Protein AF-A0AAD3M5M7-F1 (afdb_monomer_lite)

Organism: Lates japonicus (NCBI:txid270547)

Foldseek 3Di:
DDDPCVVCDPVNVVVLLVVLLCLLQDDDDPVLVVDDPVCSCVDPSNVSLLVSLVVVLVCLQAQQDLVRYDPVRNVVNPCNVVPRLQSSLVSLVVVQVCVLVVNDHPQSNLLSSLSSVLSLLVDPSSCVVCVVCLLVCLPRPQLVLLFDDPVLVVCLVPPVPVSVCVVPVPVCCSRGSNSSSLSSLQSCVVRPVPSVVSLLVVLVVQQPDPPHDPRSVLSSLSSCLSNLVVQCVDPVSLVCVLVVLVSRLLVQLVPPDLSSVLSSLSSLLSNLLRDDPDPVSLVSVLVSLVCQLPPNPRVSNNVSSVSSNVSNVVNVVVVVVVVVVVVVPD

InterPro domains:
  IPR011989 Armadillo-like helical [G3DSA:1.25.10.10] (1-326)
  IPR013713 Exportin-2, central domain [PF08506] (13-228)
  IPR016024 Armadillo-type fold [SSF48371] (3-317)

Sequence (330 aa):
YSLPLQLINNPVMTQWMEILRAIMDRDVPAETLEVDEDDRPELAWWKCKKWALRIITRLFERYGSPGNVTKEYYEFADFFLKTYAVGIQQVLLKVVDQHRQKHYATPRVLQQCLNYLNQGLSHSLTWKQMKPHMQTICQEVIFPLMCYKDEDEKLWQEDPYEYIRMKFNLYDDHALPATAAQSLLCKAARKRKEVLPQMMEFCHQILMDPSADPRRKDGALHCIGALAELLLKKRMYREQMELMLQNYVFPLLNSPMGYLRARSCWVLHCFSPLRFHDDLVLRNAVELVKQDLIDDKEMPVKVEAAIALQTLVSNQEQGLWRDVDVVSVS

Radius of gyration: 22.5 Å; chains: 1; bounding box: 57×42×64 Å

pLDDT: mean 90.9, std 12.19, range [34.47, 98.62]

Structure (mmCIF, N/CA/C/O backbone):
data_AF-A0AAD3M5M7-F1
#
_entry.id   AF-A0AAD3M5M7-F1
#
loop_
_atom_site.group_PDB
_atom_site.id
_atom_site.type_symbol
_atom_site.label_atom_id
_atom_site.label_alt_id
_atom_site.label_comp_id
_atom_site.label_asym_id
_atom_site.label_entity_id
_atom_site.label_seq_id
_atom_site.pdbx_PDB_ins_code
_atom_site.Cartn_x
_atom_site.Cartn_y
_atom_site.Cartn_z
_atom_site.occupancy
_atom_site.B_iso_or_equiv
_atom_site.auth_seq_id
_atom_site.auth_comp_id
_atom_site.auth_asym_id
_atom_site.auth_atom_id
_atom_site.pdbx_PDB_model_num
ATOM 1 N N . TYR A 1 1 ? 28.157 -10.066 -6.156 1.00 57.28 1 TYR A N 1
ATOM 2 C CA . TYR A 1 1 ? 27.948 -9.923 -7.610 1.00 57.28 1 TYR A CA 1
ATOM 3 C C . TYR A 1 1 ? 27.988 -8.446 -7.979 1.00 57.28 1 TYR A C 1
ATOM 5 O O . TYR A 1 1 ? 27.194 -7.684 -7.437 1.00 57.28 1 TYR A O 1
ATOM 13 N N . SER A 1 2 ? 28.938 -8.048 -8.825 1.00 77.62 2 SER A N 1
ATOM 14 C CA . SER A 1 2 ? 29.123 -6.697 -9.382 1.00 77.62 2 SER A CA 1
ATOM 15 C C . SER A 1 2 ? 28.629 -6.650 -10.836 1.00 77.62 2 SER A C 1
ATOM 17 O O . SER A 1 2 ? 28.576 -7.690 -11.491 1.00 77.62 2 SER A O 1
ATOM 19 N N . LEU A 1 3 ? 28.240 -5.471 -11.335 1.00 79.88 3 LEU A N 1
ATOM 20 C CA . LEU A 1 3 ? 27.870 -5.289 -12.743 1.00 79.88 3 LEU A CA 1
ATOM 21 C C . LEU A 1 3 ? 29.160 -5.018 -13.541 1.00 79.88 3 LEU A C 1
ATOM 23 O O . LEU A 1 3 ? 29.804 -4.001 -13.295 1.00 79.88 3 LEU A O 1
ATOM 27 N N . PRO A 1 4 ? 29.583 -5.895 -14.468 1.00 82.31 4 PRO A N 1
ATOM 28 C CA . PRO A 1 4 ? 30.857 -5.729 -15.160 1.00 82.31 4 PRO A CA 1
ATOM 29 C C . PRO A 1 4 ? 30.744 -4.641 -16.236 1.00 82.31 4 PRO A C 1
ATOM 31 O O . PRO A 1 4 ? 30.398 -4.919 -17.384 1.00 82.31 4 PRO A O 1
ATOM 34 N N . LEU A 1 5 ? 31.060 -3.395 -15.871 1.00 77.06 5 LEU A N 1
ATOM 35 C CA . LEU A 1 5 ? 30.964 -2.224 -16.759 1.00 77.06 5 LEU A CA 1
ATOM 36 C C . LEU A 1 5 ? 31.817 -2.347 -18.033 1.00 77.06 5 LEU A C 1
ATOM 38 O O . LEU A 1 5 ? 31.479 -1.771 -19.060 1.00 77.06 5 LEU A O 1
ATOM 42 N N . GLN A 1 6 ? 32.892 -3.139 -17.990 1.00 72.31 6 GLN A N 1
ATOM 43 C CA . GLN A 1 6 ? 33.741 -3.409 -19.156 1.00 72.31 6 GLN A CA 1
ATOM 44 C C . GLN A 1 6 ? 33.062 -4.307 -20.203 1.00 72.31 6 GLN A C 1
ATOM 46 O O . GLN A 1 6 ? 33.379 -4.212 -21.384 1.00 72.31 6 GLN A O 1
ATOM 51 N N . LEU A 1 7 ? 32.128 -5.168 -19.782 1.00 67.94 7 LEU A N 1
ATOM 52 C CA . LEU A 1 7 ? 31.380 -6.065 -20.672 1.00 67.94 7 LEU A CA 1
ATOM 53 C C . LEU A 1 7 ? 30.038 -5.461 -21.095 1.00 67.94 7 LEU A C 1
ATOM 55 O O . LEU A 1 7 ? 29.544 -5.749 -22.182 1.00 67.94 7 LEU A O 1
ATOM 59 N N . ILE A 1 8 ? 29.449 -4.616 -20.246 1.00 73.38 8 ILE A N 1
ATOM 60 C CA . ILE A 1 8 ? 28.161 -3.970 -20.498 1.00 73.38 8 ILE A CA 1
ATOM 61 C C . ILE A 1 8 ? 28.394 -2.483 -20.758 1.00 73.38 8 ILE A C 1
ATOM 63 O O . ILE A 1 8 ? 28.125 -1.625 -19.918 1.00 73.38 8 ILE A O 1
ATOM 67 N N . ASN A 1 9 ? 28.928 -2.194 -21.942 1.00 79.00 9 ASN A N 1
ATOM 68 C CA . ASN A 1 9 ? 29.097 -0.826 -22.419 1.00 79.00 9 ASN A CA 1
ATOM 69 C C . ASN A 1 9 ? 27.741 -0.189 -22.796 1.00 79.00 9 ASN A C 1
ATOM 71 O O . ASN A 1 9 ? 26.721 -0.872 -22.929 1.00 79.00 9 ASN A O 1
ATOM 75 N N . ASN A 1 10 ? 27.724 1.134 -22.983 1.00 82.69 10 ASN A N 1
ATOM 76 C CA . ASN A 1 10 ? 26.493 1.885 -23.261 1.00 82.69 10 ASN A CA 1
ATOM 77 C C . ASN A 1 10 ? 25.696 1.362 -24.479 1.00 82.69 10 ASN A C 1
ATOM 79 O O . ASN A 1 10 ? 24.474 1.254 -24.363 1.00 82.69 10 ASN A O 1
ATOM 83 N N . PRO A 1 11 ? 26.315 0.989 -25.620 1.00 86.69 11 PRO A N 1
ATOM 84 C CA . PRO A 1 11 ? 25.585 0.400 -26.746 1.00 86.69 11 PRO A CA 1
ATOM 85 C C . PRO A 1 11 ? 24.873 -0.911 -26.400 1.00 86.69 11 PRO A C 1
ATOM 87 O O . PRO A 1 11 ? 23.678 -1.046 -26.662 1.00 86.69 11 PRO A O 1
ATOM 90 N N . VAL A 1 12 ? 25.577 -1.856 -25.766 1.00 88.25 12 VAL A N 1
ATOM 91 C CA . VAL A 1 12 ? 24.996 -3.150 -25.372 1.00 88.25 12 VAL A CA 1
ATOM 92 C C . VAL A 1 12 ? 23.874 -2.937 -24.358 1.00 88.25 12 VAL A C 1
ATOM 94 O O . VAL A 1 12 ? 22.804 -3.529 -24.488 1.00 88.25 12 VAL A O 1
ATOM 97 N N . MET A 1 13 ? 24.073 -2.046 -23.383 1.00 89.62 13 MET A N 1
ATOM 98 C CA . MET A 1 13 ? 23.027 -1.716 -22.414 1.00 89.62 13 MET A CA 1
ATOM 99 C C . MET A 1 13 ? 21.797 -1.096 -23.087 1.00 89.62 13 MET A C 1
ATOM 101 O O . MET A 1 13 ? 20.674 -1.427 -22.719 1.00 89.62 13 MET A O 1
ATOM 105 N N . THR A 1 14 ? 21.994 -0.238 -24.090 1.00 92.00 14 THR A N 1
ATOM 106 C CA . THR A 1 14 ? 20.893 0.406 -24.823 1.00 92.00 14 THR A CA 1
ATOM 107 C C . THR A 1 14 ? 20.016 -0.637 -25.510 1.00 92.00 14 THR A C 1
ATOM 109 O O . THR A 1 14 ? 18.806 -0.628 -25.306 1.00 92.00 14 THR A O 1
ATOM 112 N N . GLN A 1 15 ? 20.620 -1.595 -26.221 1.00 92.56 15 GLN A N 1
ATOM 113 C CA . GLN A 1 15 ? 19.887 -2.683 -26.881 1.00 92.56 15 GLN A CA 1
ATOM 114 C C . GLN A 1 15 ? 19.087 -3.525 -25.877 1.00 92.56 15 GLN A C 1
ATOM 116 O O . GLN A 1 15 ? 17.910 -3.812 -26.098 1.00 92.56 15 GLN A O 1
ATOM 121 N N . TRP A 1 16 ? 19.689 -3.877 -24.735 1.00 93.56 16 TRP A N 1
ATOM 122 C CA . TRP A 1 16 ? 18.972 -4.585 -23.672 1.00 93.56 16 TRP A CA 1
ATOM 123 C C . TRP A 1 16 ? 17.799 -3.769 -23.128 1.00 93.56 16 TRP A C 1
ATOM 125 O O . TRP A 1 16 ? 16.704 -4.306 -22.978 1.00 93.56 16 TRP A O 1
ATOM 135 N N . MET A 1 17 ? 17.992 -2.478 -22.854 1.00 94.19 17 MET A N 1
ATOM 136 C CA . MET A 1 17 ? 16.926 -1.610 -22.343 1.00 94.19 17 MET A CA 1
ATOM 137 C C . MET A 1 17 ? 15.781 -1.447 -23.342 1.00 94.19 17 MET A C 1
ATOM 139 O O . MET A 1 17 ? 14.622 -1.452 -22.929 1.00 94.19 17 MET A O 1
ATOM 143 N N . GLU A 1 18 ? 16.075 -1.361 -24.638 1.00 94.44 18 GLU A N 1
ATOM 144 C CA . GLU A 1 18 ? 15.066 -1.310 -25.699 1.00 94.44 18 GLU A CA 1
ATOM 145 C C . GLU A 1 18 ? 14.251 -2.602 -25.772 1.00 94.44 18 GLU A C 1
ATOM 147 O O . GLU A 1 18 ? 13.022 -2.541 -25.763 1.00 94.44 18 GLU A O 1
ATOM 152 N N . ILE A 1 19 ? 14.907 -3.768 -25.748 1.00 96.12 19 ILE A N 1
ATOM 153 C CA . ILE A 1 19 ? 14.227 -5.072 -25.734 1.00 96.12 19 ILE A CA 1
ATOM 154 C C . ILE A 1 19 ? 13.336 -5.197 -24.496 1.00 96.12 19 ILE A C 1
ATOM 156 O O . ILE A 1 19 ? 12.162 -5.553 -24.595 1.00 96.12 19 ILE A O 1
ATOM 160 N N . LEU A 1 20 ? 13.877 -4.885 -23.317 1.00 96.38 20 LEU A N 1
ATOM 161 C CA . LEU A 1 20 ? 13.152 -4.998 -22.055 1.00 96.38 20 LEU A CA 1
ATOM 162 C C . LEU A 1 20 ? 11.959 -4.031 -22.008 1.00 96.38 20 LEU A C 1
ATOM 164 O O . LEU A 1 20 ? 10.873 -4.417 -21.571 1.00 96.38 20 LEU A O 1
ATOM 168 N N . ARG A 1 21 ? 12.123 -2.802 -22.512 1.00 96.00 21 ARG A N 1
ATOM 169 C CA . ARG A 1 21 ? 11.031 -1.833 -22.665 1.00 96.00 21 ARG A CA 1
ATOM 170 C C . ARG A 1 21 ? 9.970 -2.338 -23.644 1.00 96.00 21 ARG A C 1
ATOM 172 O O . ARG A 1 21 ? 8.790 -2.262 -23.319 1.00 96.00 21 ARG A O 1
ATOM 179 N N . ALA A 1 22 ? 10.366 -2.886 -24.793 1.00 96.31 22 ALA A N 1
ATOM 180 C CA . ALA A 1 22 ? 9.444 -3.415 -25.797 1.00 96.31 22 ALA A CA 1
ATOM 181 C C . ALA A 1 22 ? 8.621 -4.601 -25.266 1.00 96.31 22 ALA A C 1
ATOM 183 O O . ALA A 1 22 ? 7.417 -4.672 -25.503 1.00 96.31 22 ALA A O 1
ATOM 184 N N . ILE A 1 23 ? 9.230 -5.498 -24.478 1.00 96.44 23 ILE A N 1
ATOM 185 C CA . ILE A 1 23 ? 8.508 -6.583 -23.786 1.00 96.44 23 ILE A CA 1
ATOM 186 C C . ILE A 1 23 ? 7.438 -6.012 -22.846 1.00 96.44 23 ILE A C 1
ATOM 188 O O . ILE A 1 23 ? 6.322 -6.537 -22.768 1.00 96.44 23 ILE A O 1
ATOM 192 N N . MET A 1 24 ? 7.763 -4.939 -22.122 1.00 95.75 24 MET A N 1
ATOM 193 C CA . MET A 1 24 ? 6.817 -4.306 -21.207 1.00 95.75 24 MET A CA 1
ATOM 194 C C . MET A 1 24 ? 5.691 -3.567 -21.931 1.00 95.75 24 MET A C 1
ATOM 196 O O . MET A 1 24 ? 4.562 -3.625 -21.453 1.00 95.75 24 MET A O 1
ATOM 200 N N . ASP A 1 25 ? 5.968 -2.952 -23.079 1.00 95.31 25 ASP A N 1
ATOM 201 C CA . ASP A 1 25 ? 4.991 -2.156 -23.834 1.00 95.31 25 ASP A CA 1
ATOM 202 C C . ASP A 1 25 ? 4.039 -3.000 -24.690 1.00 95.31 25 ASP A C 1
ATOM 204 O O . ASP A 1 25 ? 2.901 -2.602 -24.938 1.00 95.31 25 ASP A O 1
ATOM 208 N N . ARG A 1 26 ? 4.482 -4.196 -25.095 1.00 94.56 26 ARG A N 1
ATOM 209 C CA . ARG A 1 26 ? 3.685 -5.130 -25.895 1.00 94.56 26 ARG A CA 1
ATOM 210 C C . ARG A 1 26 ? 2.428 -5.572 -25.149 1.00 94.56 26 ARG A C 1
ATOM 212 O O . ARG A 1 26 ? 2.533 -6.099 -24.042 1.00 94.56 26 ARG A O 1
ATOM 219 N N . ASP A 1 27 ? 1.263 -5.414 -25.760 1.00 91.81 27 ASP A N 1
ATOM 220 C CA . ASP A 1 27 ? 0.005 -5.845 -25.151 1.00 91.81 27 ASP A CA 1
ATOM 221 C C . ASP A 1 27 ? -0.069 -7.379 -25.043 1.00 91.81 27 ASP A C 1
ATOM 223 O O . ASP A 1 27 ? 0.555 -8.114 -25.817 1.00 91.81 27 ASP A O 1
ATOM 227 N N . VAL A 1 28 ? -0.792 -7.862 -24.031 1.00 91.81 28 VAL A N 1
ATOM 228 C CA . VAL A 1 28 ? -1.034 -9.296 -23.834 1.00 91.81 28 VAL A CA 1
ATOM 229 C C . VAL A 1 28 ? -2.301 -9.677 -24.612 1.00 91.81 28 VAL A C 1
ATOM 231 O O . VAL A 1 28 ? -3.302 -8.977 -24.460 1.00 91.81 28 VAL A O 1
ATOM 234 N N . PRO A 1 29 ? -2.281 -10.741 -25.438 1.00 92.44 29 PRO A N 1
ATOM 235 C CA . PRO A 1 29 ? -3.445 -11.138 -26.233 1.00 92.44 29 PRO A CA 1
ATOM 236 C C . PRO A 1 29 ? -4.674 -11.457 -25.367 1.00 92.44 29 PRO A C 1
ATOM 238 O O . PRO A 1 29 ? -4.534 -12.035 -24.284 1.00 92.44 29 PRO A O 1
ATOM 241 N N . ALA A 1 30 ? -5.870 -11.087 -25.832 1.00 90.19 30 ALA A N 1
ATOM 242 C CA . ALA A 1 30 ? -7.110 -11.219 -25.061 1.00 90.19 30 ALA A CA 1
ATOM 243 C C . ALA A 1 30 ? -7.488 -12.686 -24.795 1.00 90.19 30 ALA A C 1
ATOM 245 O O . ALA A 1 30 ? -8.071 -12.989 -23.760 1.00 90.19 30 ALA A O 1
ATOM 246 N N . GLU A 1 31 ? -7.063 -13.601 -25.667 1.00 90.38 31 GLU A N 1
ATOM 247 C CA . GLU A 1 31 ? -7.253 -15.050 -25.548 1.00 90.38 31 GLU A CA 1
ATOM 248 C C . GLU A 1 31 ? -6.602 -15.606 -24.271 1.00 90.38 31 GLU A C 1
ATOM 250 O O . GLU A 1 31 ? -7.020 -16.626 -23.734 1.00 90.38 31 GLU A O 1
ATOM 255 N N . THR A 1 32 ? -5.597 -14.913 -23.719 1.00 89.50 32 THR A N 1
ATOM 256 C CA . THR A 1 32 ? -4.987 -15.306 -22.438 1.00 89.50 32 THR A CA 1
ATOM 257 C C . THR A 1 32 ? -5.929 -15.162 -21.242 1.00 89.50 32 THR A C 1
ATOM 259 O O . THR A 1 32 ? -5.653 -15.741 -20.194 1.00 89.50 32 THR A O 1
ATOM 262 N N . LEU A 1 33 ? -7.027 -14.409 -21.380 1.00 88.94 33 LEU A N 1
ATOM 263 C CA . LEU A 1 33 ? -8.034 -14.237 -20.332 1.00 88.94 33 LEU A CA 1
ATOM 264 C C . LEU A 1 33 ? -8.969 -15.449 -20.212 1.00 88.94 33 LEU A C 1
ATOM 266 O O . LEU A 1 33 ? -9.595 -15.611 -19.168 1.00 88.94 33 LEU A O 1
ATOM 270 N N . GLU A 1 34 ? -9.037 -16.300 -21.242 1.00 91.31 34 GLU A N 1
ATOM 271 C CA . GLU A 1 34 ? -9.826 -17.543 -21.235 1.00 91.31 34 GLU A CA 1
ATOM 272 C C . GLU A 1 34 ? -9.210 -18.623 -20.333 1.00 91.31 34 GLU A C 1
ATOM 274 O O . GLU A 1 34 ? -9.893 -19.558 -19.922 1.00 91.31 34 GLU A O 1
ATOM 279 N N . VAL A 1 35 ? -7.920 -18.487 -20.015 1.00 92.06 35 VAL A N 1
ATOM 280 C CA . VAL A 1 35 ? -7.211 -19.347 -19.064 1.00 92.06 35 VAL A CA 1
ATOM 281 C C . VAL A 1 35 ? -7.610 -18.964 -17.640 1.00 92.06 35 VAL A C 1
ATOM 283 O O . VAL A 1 35 ? -7.785 -17.774 -17.344 1.00 92.06 35 VAL A O 1
ATOM 286 N N . ASP A 1 36 ? -7.714 -19.970 -16.770 1.00 91.44 36 ASP A N 1
ATOM 287 C CA . ASP A 1 36 ? -7.973 -19.786 -15.344 1.00 91.44 36 ASP A CA 1
ATOM 288 C C . ASP A 1 36 ? -6.991 -18.784 -14.723 1.00 91.44 36 ASP A C 1
ATOM 290 O O . ASP A 1 36 ? -5.809 -18.735 -15.082 1.00 91.44 36 ASP A O 1
ATOM 294 N N . GLU A 1 37 ? -7.492 -17.941 -13.821 1.00 86.62 37 GLU A N 1
ATOM 295 C CA . GLU A 1 37 ? -6.709 -16.853 -13.248 1.00 86.62 37 GLU A CA 1
ATOM 296 C C . GLU A 1 37 ? -5.452 -17.331 -12.513 1.00 86.62 37 GLU A C 1
ATOM 298 O O . GLU A 1 37 ? -4.422 -16.648 -12.596 1.00 86.62 37 GLU A O 1
ATOM 303 N N . ASP A 1 38 ? -5.507 -18.514 -11.898 1.00 87.00 38 ASP A N 1
ATOM 304 C CA . ASP A 1 38 ? -4.390 -19.117 -11.170 1.00 87.00 38 ASP A CA 1
ATOM 305 C C . ASP A 1 38 ? -3.282 -19.613 -12.117 1.00 87.00 38 ASP A C 1
ATOM 307 O O . ASP A 1 38 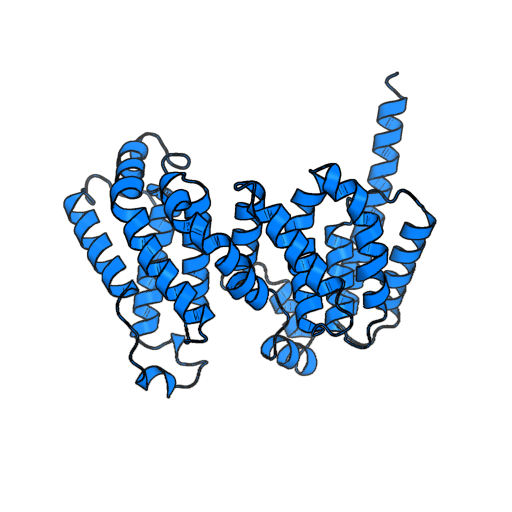? -2.097 -19.578 -11.772 1.00 87.00 38 ASP A O 1
ATOM 311 N N . ASP A 1 39 ? -3.637 -19.977 -13.355 1.00 92.31 39 ASP A N 1
ATOM 312 C CA . ASP A 1 39 ? -2.712 -20.470 -14.383 1.00 92.31 39 ASP A CA 1
ATOM 313 C C . ASP A 1 39 ? -2.156 -19.354 -15.287 1.00 92.31 39 ASP A C 1
ATOM 315 O O . ASP A 1 39 ? -1.082 -19.492 -15.891 1.00 92.31 39 ASP A O 1
ATOM 319 N N . ARG A 1 40 ? -2.833 -18.198 -15.374 1.00 92.25 40 ARG A N 1
ATOM 320 C CA . ARG A 1 40 ? -2.376 -17.041 -16.175 1.00 92.25 40 ARG A CA 1
ATOM 321 C C . ARG A 1 40 ? -0.918 -16.632 -15.895 1.00 92.25 40 ARG A C 1
ATOM 323 O O . ARG A 1 40 ? -0.206 -16.348 -16.866 1.00 92.25 40 ARG A O 1
ATOM 330 N N . PRO A 1 41 ? -0.404 -16.604 -14.646 1.00 91.50 41 PRO A N 1
ATOM 331 C CA . PRO A 1 41 ? 1.000 -16.293 -14.363 1.00 91.50 41 PRO A CA 1
ATOM 332 C C . PRO A 1 41 ? 2.019 -17.208 -15.056 1.00 91.50 41 PRO A C 1
ATOM 334 O O . PRO A 1 41 ? 3.171 -16.795 -15.256 1.00 91.50 41 PRO A O 1
ATOM 337 N N . GLU A 1 42 ? 1.607 -18.417 -15.443 1.00 92.12 42 GLU A N 1
ATOM 338 C CA . GLU A 1 42 ? 2.460 -19.404 -16.095 1.00 92.12 42 GLU A CA 1
ATOM 339 C C . GLU A 1 42 ? 2.549 -19.231 -17.616 1.00 92.12 42 GLU A C 1
ATOM 341 O O . GLU A 1 42 ? 3.459 -19.791 -18.245 1.00 92.12 42 GLU A O 1
ATOM 346 N N . LEU A 1 43 ? 1.700 -18.386 -18.206 1.00 93.88 43 LEU A N 1
ATOM 347 C CA . LEU A 1 43 ? 1.747 -18.050 -19.625 1.00 93.88 43 LEU A CA 1
ATOM 348 C C . LEU A 1 43 ? 3.047 -17.321 -19.991 1.00 93.88 43 LEU A C 1
ATOM 350 O O . LEU A 1 43 ? 3.564 -16.476 -19.250 1.00 93.88 43 LEU A O 1
ATOM 354 N N . ALA A 1 44 ? 3.561 -17.604 -21.193 1.00 94.56 44 ALA A N 1
ATOM 355 C CA . ALA A 1 44 ? 4.822 -17.043 -21.683 1.00 94.56 44 ALA A CA 1
ATOM 356 C C . ALA A 1 44 ? 4.839 -15.503 -21.641 1.00 94.56 44 ALA A C 1
ATOM 358 O O . ALA A 1 44 ? 5.833 -14.908 -21.230 1.00 94.56 44 ALA A O 1
ATOM 359 N N . TRP A 1 45 ? 3.717 -14.860 -21.976 1.00 94.12 45 TRP A N 1
ATOM 360 C CA . TRP A 1 45 ? 3.546 -13.405 -21.941 1.00 94.12 45 TRP A CA 1
ATOM 361 C C . TRP A 1 45 ? 3.835 -12.804 -20.565 1.00 94.12 45 TRP A C 1
ATOM 363 O O . TRP A 1 45 ? 4.638 -11.874 -20.432 1.00 94.12 45 TRP A O 1
ATOM 373 N N . TRP A 1 46 ? 3.224 -13.376 -19.528 1.00 94.00 46 TRP A N 1
ATOM 374 C CA . TRP A 1 46 ? 3.382 -12.913 -18.157 1.00 94.00 46 TRP A CA 1
ATOM 375 C C . TRP A 1 46 ? 4.752 -13.274 -17.588 1.00 94.00 46 TRP A C 1
ATOM 377 O O . TRP A 1 46 ? 5.365 -12.442 -16.916 1.00 94.00 46 TRP A O 1
ATOM 387 N N . LYS A 1 47 ? 5.304 -14.444 -17.936 1.00 94.25 47 LYS A N 1
ATOM 388 C CA . LYS A 1 47 ? 6.691 -14.810 -17.603 1.00 94.25 47 LYS A CA 1
ATOM 389 C C . LYS A 1 47 ? 7.698 -13.828 -18.207 1.00 94.25 47 LYS A C 1
ATOM 391 O O . LYS A 1 47 ? 8.565 -13.343 -17.478 1.00 94.25 47 LYS A O 1
ATOM 396 N N . CYS A 1 48 ? 7.571 -13.482 -19.488 1.00 95.62 48 CYS A N 1
ATOM 397 C CA . CYS A 1 48 ? 8.445 -12.512 -20.151 1.00 95.62 48 CYS A CA 1
ATOM 398 C C . CYS A 1 48 ? 8.385 -11.139 -19.471 1.00 95.62 48 CYS A C 1
ATOM 400 O O . CYS A 1 48 ? 9.433 -10.609 -19.097 1.00 95.62 48 CYS A O 1
ATOM 402 N N . LYS A 1 49 ? 7.183 -10.594 -19.229 1.00 96.00 49 LYS A N 1
ATOM 403 C CA . LYS A 1 49 ? 7.015 -9.313 -18.518 1.00 96.00 49 LYS A CA 1
ATOM 404 C C . LYS A 1 49 ? 7.585 -9.360 -17.098 1.00 96.00 49 LYS A C 1
ATOM 406 O O . LYS A 1 49 ? 8.344 -8.473 -16.711 1.00 96.00 49 LYS A O 1
ATOM 411 N N . LYS A 1 50 ? 7.297 -10.424 -16.337 1.00 93.81 50 LYS A N 1
ATOM 412 C CA . LYS A 1 50 ? 7.808 -10.643 -14.971 1.00 93.81 50 LYS A CA 1
ATOM 413 C C . LYS A 1 50 ? 9.333 -10.569 -14.920 1.00 93.81 50 LYS A C 1
ATOM 415 O O . LYS A 1 50 ? 9.890 -9.865 -14.075 1.00 93.81 50 LYS A O 1
ATOM 420 N N . TRP A 1 51 ? 10.017 -11.293 -15.804 1.00 95.06 51 TRP A N 1
ATOM 421 C CA . TRP A 1 51 ? 11.479 -11.345 -15.805 1.00 95.06 51 TRP A CA 1
ATOM 422 C C . TRP A 1 51 ? 12.112 -10.073 -16.361 1.00 95.06 51 TRP A C 1
ATOM 424 O O . TRP A 1 51 ? 13.071 -9.583 -15.762 1.00 95.06 51 TRP A O 1
ATOM 434 N N . ALA A 1 52 ? 11.546 -9.491 -17.422 1.00 96.25 52 ALA A N 1
ATOM 435 C CA . ALA A 1 52 ? 12.026 -8.227 -17.966 1.00 96.25 52 ALA A CA 1
ATOM 436 C C . ALA A 1 52 ? 11.977 -7.118 -16.905 1.00 96.25 52 ALA A C 1
ATOM 438 O O . ALA A 1 52 ? 12.979 -6.461 -16.622 1.00 96.25 52 ALA A O 1
ATOM 439 N N . LEU A 1 53 ? 10.837 -6.986 -16.228 1.00 95.00 53 LEU A N 1
ATOM 440 C CA . LEU A 1 53 ? 10.646 -5.977 -15.198 1.00 95.00 53 LEU A CA 1
ATOM 441 C C . LEU A 1 53 ? 11.511 -6.215 -13.956 1.00 95.00 53 LEU A C 1
ATOM 443 O O . LEU A 1 53 ? 12.031 -5.260 -13.378 1.00 95.00 53 LEU A O 1
ATOM 447 N N . ARG A 1 54 ? 11.735 -7.478 -13.569 1.00 92.19 54 ARG A N 1
ATOM 448 C CA . ARG A 1 54 ? 12.660 -7.823 -12.478 1.00 92.19 54 ARG A CA 1
ATOM 449 C C . ARG A 1 54 ? 14.093 -7.385 -12.791 1.00 92.19 54 ARG A C 1
ATOM 451 O O . ARG A 1 54 ? 14.777 -6.895 -11.893 1.00 92.19 54 ARG A O 1
ATOM 458 N N . ILE A 1 55 ? 14.552 -7.562 -14.033 1.00 93.62 55 ILE A N 1
ATOM 459 C CA . ILE A 1 55 ? 15.886 -7.124 -14.475 1.00 93.62 55 ILE A CA 1
ATOM 460 C C . ILE A 1 55 ? 15.976 -5.599 -14.416 1.00 93.62 55 ILE A C 1
ATOM 462 O O . ILE A 1 55 ? 16.870 -5.071 -13.755 1.00 93.62 55 ILE A O 1
ATOM 466 N N . ILE A 1 56 ? 15.018 -4.903 -15.037 1.00 94.50 56 ILE A N 1
ATOM 467 C CA . ILE A 1 56 ? 14.975 -3.437 -15.068 1.00 94.50 56 ILE A CA 1
ATOM 468 C C . ILE A 1 56 ? 14.975 -2.855 -13.645 1.00 94.50 56 ILE A C 1
ATOM 470 O O . ILE A 1 56 ? 15.768 -1.967 -13.329 1.00 94.50 56 ILE A O 1
ATOM 474 N N . THR A 1 57 ? 14.113 -3.375 -12.768 1.00 92.00 57 THR A N 1
ATOM 475 C CA . THR A 1 57 ? 13.963 -2.876 -11.393 1.00 92.00 57 THR A CA 1
ATOM 476 C C . THR A 1 57 ? 15.240 -3.086 -10.587 1.00 92.00 57 THR A C 1
ATOM 478 O O . THR A 1 57 ? 15.712 -2.152 -9.940 1.00 92.00 57 THR A O 1
ATOM 481 N N . ARG A 1 58 ? 15.868 -4.268 -10.686 1.00 91.50 58 ARG A N 1
ATOM 482 C CA . ARG A 1 58 ? 17.150 -4.541 -10.016 1.00 91.50 58 ARG A CA 1
ATOM 483 C C . ARG A 1 58 ? 18.285 -3.662 -10.531 1.00 91.50 58 ARG A C 1
ATOM 485 O O . ARG A 1 58 ? 19.116 -3.234 -9.732 1.00 91.50 58 ARG A O 1
ATOM 492 N N . LEU A 1 59 ? 18.338 -3.398 -11.838 1.00 92.31 59 LEU A N 1
ATOM 493 C CA . LEU A 1 59 ? 19.333 -2.492 -12.415 1.00 92.31 59 LEU A CA 1
ATOM 494 C C . LEU A 1 59 ? 19.142 -1.071 -11.887 1.00 92.31 59 LEU A C 1
ATOM 496 O O . LEU A 1 59 ? 20.112 -0.459 -11.444 1.00 92.31 59 LEU A O 1
ATOM 500 N N . PHE A 1 60 ? 17.904 -0.574 -11.845 1.00 93.81 60 PHE A N 1
ATOM 501 C CA . PHE A 1 60 ? 17.631 0.772 -11.349 1.00 93.81 60 PHE A CA 1
ATOM 502 C C . PHE A 1 60 ? 17.947 0.935 -9.854 1.00 93.81 60 PHE A C 1
ATOM 504 O O . PHE A 1 60 ? 18.546 1.935 -9.447 1.00 93.81 60 PHE A O 1
ATOM 511 N N . GLU A 1 61 ? 17.576 -0.058 -9.043 1.00 91.19 61 GLU A N 1
ATOM 512 C CA . GLU A 1 61 ? 17.815 -0.078 -7.599 1.00 91.19 61 GLU A CA 1
ATOM 513 C C . GLU A 1 61 ? 19.312 -0.097 -7.261 1.00 91.19 61 GLU A C 1
ATOM 515 O O . GLU A 1 61 ? 19.762 0.689 -6.429 1.00 91.19 61 GLU A O 1
ATOM 520 N N . ARG A 1 62 ? 20.082 -0.980 -7.913 1.00 90.81 62 ARG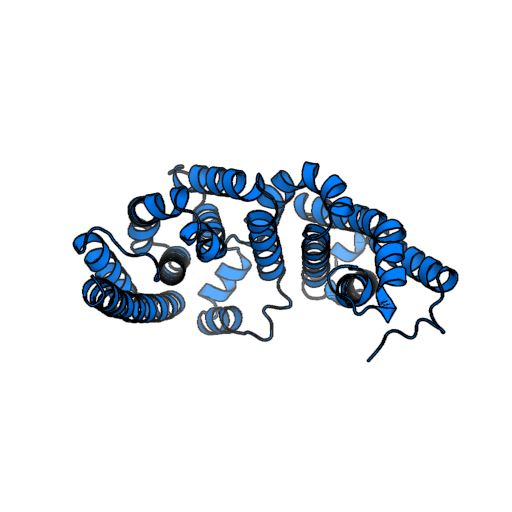 A N 1
ATOM 521 C CA . ARG A 1 62 ? 21.478 -1.257 -7.537 1.00 90.81 62 ARG A CA 1
ATOM 522 C C . ARG A 1 62 ? 22.517 -0.417 -8.262 1.00 90.81 62 ARG A C 1
ATOM 524 O O . ARG A 1 62 ? 23.585 -0.203 -7.704 1.00 90.81 62 ARG A O 1
ATOM 531 N N . TYR A 1 63 ? 22.238 -0.002 -9.496 1.00 91.75 63 TYR A N 1
ATOM 532 C CA . TYR A 1 63 ? 23.237 0.619 -10.374 1.00 91.75 63 TYR A CA 1
ATOM 533 C C . TYR A 1 63 ? 22.724 1.866 -11.095 1.00 91.75 63 TYR A C 1
ATOM 535 O O . TYR A 1 63 ? 23.530 2.664 -11.543 1.00 91.75 63 TYR A O 1
ATOM 543 N N . GLY A 1 64 ? 21.409 2.059 -11.215 1.00 91.69 64 GLY A N 1
ATOM 544 C CA . GLY A 1 64 ? 20.811 3.160 -11.978 1.00 91.69 64 GLY A CA 1
ATOM 545 C C . GLY A 1 64 ? 20.459 4.403 -11.159 1.00 91.69 64 GLY A C 1
ATOM 546 O O . GLY A 1 64 ? 19.779 5.292 -11.661 1.00 91.69 64 GLY A O 1
ATOM 547 N N . SER A 1 65 ? 20.845 4.449 -9.883 1.00 92.56 65 SER A N 1
ATOM 548 C CA . SER A 1 65 ? 20.487 5.530 -8.961 1.00 92.56 65 SER A CA 1
ATOM 549 C C . SER A 1 65 ? 21.743 6.228 -8.436 1.00 92.56 65 SER A C 1
ATOM 551 O O . SER A 1 65 ? 22.346 5.713 -7.499 1.00 92.56 65 SER A O 1
ATOM 553 N N . PRO A 1 66 ? 22.120 7.410 -8.966 1.00 90.88 66 PRO A N 1
ATOM 554 C CA . PRO A 1 66 ? 23.393 8.067 -8.639 1.00 90.88 66 PRO A CA 1
ATOM 555 C C . PRO A 1 66 ? 23.649 8.270 -7.139 1.00 90.88 66 PRO A C 1
ATOM 557 O O . PRO A 1 66 ? 24.778 8.146 -6.681 1.00 90.88 66 PRO A O 1
ATOM 560 N N . GLY A 1 67 ? 22.597 8.530 -6.354 1.00 87.56 67 GLY A N 1
ATOM 561 C CA . GLY A 1 67 ? 22.701 8.704 -4.900 1.00 87.56 67 GLY A CA 1
ATOM 562 C C . GLY A 1 67 ? 22.870 7.413 -4.085 1.00 87.56 67 GLY A C 1
ATOM 563 O O . GLY A 1 67 ? 23.094 7.501 -2.883 1.00 87.56 67 GLY A O 1
ATOM 564 N N . ASN A 1 68 ? 22.753 6.237 -4.708 1.00 87.62 68 ASN A N 1
ATOM 565 C CA . ASN A 1 68 ? 22.760 4.932 -4.035 1.00 87.62 68 ASN A CA 1
ATOM 566 C C . ASN A 1 68 ? 23.910 4.020 -4.501 1.00 87.62 68 ASN A C 1
ATOM 568 O O . ASN A 1 68 ? 23.946 2.850 -4.123 1.00 87.62 68 ASN A O 1
ATOM 572 N N . VAL A 1 69 ? 24.820 4.516 -5.341 1.00 90.06 69 VAL A N 1
ATOM 573 C CA . VAL A 1 69 ? 25.894 3.715 -5.943 1.00 90.06 69 VAL A CA 1
ATOM 574 C C . VAL A 1 69 ? 27.274 4.123 -5.432 1.00 90.06 69 VAL A C 1
ATOM 576 O O . VAL A 1 69 ? 27.482 5.253 -4.991 1.00 90.06 69 VAL A O 1
ATOM 579 N N . THR A 1 70 ? 28.241 3.204 -5.506 1.00 90.00 70 THR A N 1
ATOM 580 C CA . THR A 1 70 ? 29.652 3.535 -5.268 1.00 90.00 70 THR A CA 1
ATOM 581 C C . THR A 1 70 ? 30.200 4.399 -6.408 1.00 90.00 70 THR A C 1
ATOM 583 O O . THR A 1 70 ? 29.642 4.428 -7.507 1.00 90.00 70 THR A O 1
ATOM 586 N N . LYS A 1 71 ? 31.318 5.098 -6.157 1.00 89.00 71 LYS A N 1
ATOM 587 C CA . LYS A 1 71 ? 31.934 6.038 -7.115 1.00 89.00 71 LYS A CA 1
ATOM 588 C C . LYS A 1 71 ? 32.161 5.424 -8.503 1.00 89.00 71 LYS A C 1
ATOM 590 O O . LYS A 1 71 ? 31.933 6.094 -9.500 1.00 89.00 71 LYS A O 1
ATOM 595 N N . GLU A 1 72 ? 32.536 4.149 -8.551 1.00 89.25 72 GLU A N 1
ATOM 596 C CA . GLU A 1 72 ? 32.795 3.389 -9.783 1.00 89.25 72 GLU A CA 1
ATOM 597 C C . GLU A 1 72 ? 31.574 3.281 -10.711 1.00 89.25 72 GLU A C 1
ATOM 599 O O . GLU A 1 72 ? 31.731 3.194 -11.923 1.00 89.25 72 GLU A O 1
ATOM 604 N N . TYR A 1 73 ? 30.357 3.307 -10.161 1.00 89.75 73 TYR A N 1
ATOM 605 C CA . TYR A 1 73 ? 29.113 3.182 -10.929 1.00 89.75 73 TYR A CA 1
ATOM 606 C C . TYR A 1 73 ? 28.409 4.519 -11.157 1.00 89.75 73 TYR A C 1
ATOM 608 O O . TYR A 1 73 ? 27.350 4.535 -11.781 1.00 89.75 73 TYR A O 1
ATOM 616 N N . TYR A 1 74 ? 28.945 5.634 -10.655 1.00 92.12 74 TYR A N 1
ATOM 617 C CA . TYR A 1 74 ? 28.244 6.918 -10.687 1.00 92.12 74 TYR A CA 1
ATOM 618 C C . TYR A 1 74 ? 27.929 7.382 -12.116 1.00 92.12 74 TYR A C 1
ATOM 620 O O . TYR A 1 74 ? 26.790 7.746 -12.404 1.00 92.12 74 TYR A O 1
ATOM 628 N N . GLU A 1 75 ? 28.910 7.319 -13.021 1.00 91.12 75 GLU A N 1
ATOM 629 C CA . GLU A 1 75 ? 28.726 7.715 -14.424 1.00 91.12 75 GLU A CA 1
ATOM 630 C C . GLU A 1 75 ? 27.663 6.859 -15.117 1.00 91.12 75 GLU A C 1
ATOM 632 O O . GLU A 1 75 ? 26.768 7.382 -15.783 1.00 91.12 75 GLU A O 1
ATOM 637 N N . PHE A 1 76 ? 27.708 5.542 -14.893 1.00 91.06 76 PHE A N 1
ATOM 638 C CA . PHE A 1 76 ? 26.696 4.621 -15.400 1.00 91.06 76 PHE A CA 1
ATOM 639 C C . PHE A 1 76 ? 25.308 4.935 -14.827 1.00 91.06 76 PHE A C 1
ATOM 641 O O . PHE A 1 76 ? 24.326 4.950 -15.566 1.00 91.06 76 PHE A O 1
ATOM 648 N N . ALA A 1 77 ? 25.212 5.209 -13.526 1.00 92.88 77 ALA A N 1
ATOM 649 C CA . ALA A 1 77 ? 23.951 5.511 -12.863 1.00 92.88 77 ALA A CA 1
ATOM 650 C C . ALA A 1 77 ? 23.307 6.791 -13.405 1.00 92.88 77 ALA A C 1
ATOM 652 O O . ALA A 1 77 ? 22.096 6.832 -13.627 1.00 92.88 77 ALA A O 1
ATOM 653 N N . ASP A 1 78 ? 24.114 7.829 -13.629 1.00 93.44 78 ASP A N 1
ATOM 654 C CA . ASP A 1 78 ? 23.656 9.101 -14.186 1.00 93.44 78 ASP A CA 1
ATOM 655 C C . ASP A 1 78 ? 23.188 8.925 -15.636 1.00 93.44 78 ASP A C 1
ATOM 657 O O . ASP A 1 78 ? 22.095 9.373 -15.998 1.00 93.44 78 ASP A O 1
ATOM 661 N N . PHE A 1 79 ? 23.955 8.179 -16.435 1.00 92.31 79 PHE A N 1
ATOM 662 C CA . PHE A 1 79 ? 23.577 7.818 -17.797 1.00 92.31 79 PHE A CA 1
ATOM 663 C C . PHE A 1 79 ? 22.280 6.997 -17.839 1.00 92.31 79 PHE A C 1
ATOM 665 O O . PHE A 1 79 ? 21.371 7.328 -18.604 1.00 92.31 79 PHE A O 1
ATOM 672 N N . PHE A 1 80 ? 22.142 5.977 -16.985 1.00 93.75 80 PHE A N 1
ATOM 673 C CA . PHE A 1 80 ? 20.941 5.146 -16.892 1.00 93.75 80 PHE A CA 1
ATOM 674 C C . PHE A 1 80 ? 19.703 5.984 -16.563 1.00 93.75 80 PHE A C 1
ATOM 676 O O . PHE A 1 80 ? 18.670 5.875 -17.232 1.00 93.75 80 PHE A O 1
ATOM 683 N N . LEU A 1 81 ? 19.807 6.838 -15.539 1.00 94.62 81 LEU A N 1
ATOM 684 C CA . LEU A 1 81 ? 18.703 7.670 -15.074 1.00 94.62 81 LEU A CA 1
ATOM 685 C C . LEU A 1 81 ? 18.234 8.638 -16.168 1.00 94.62 81 LEU A C 1
ATOM 687 O O . LEU A 1 81 ? 17.030 8.770 -16.390 1.00 94.62 81 LEU A O 1
ATOM 691 N N . LYS A 1 82 ? 19.172 9.296 -16.858 1.00 94.25 82 LYS A N 1
ATOM 692 C CA . LYS A 1 82 ? 18.868 10.281 -17.908 1.00 94.25 82 LYS A CA 1
ATOM 693 C C . LYS A 1 82 ? 18.339 9.646 -19.191 1.00 94.25 82 LYS A C 1
ATOM 695 O O . LYS A 1 82 ? 17.474 10.233 -19.833 1.00 94.25 82 LYS A O 1
ATOM 700 N N . THR A 1 83 ? 18.842 8.467 -19.547 1.00 94.50 83 THR A N 1
ATOM 701 C CA . THR A 1 83 ? 18.586 7.859 -20.860 1.00 94.50 83 THR A CA 1
ATOM 702 C C . THR A 1 83 ? 17.392 6.910 -20.837 1.00 94.50 83 THR A C 1
ATOM 704 O O . THR A 1 83 ? 16.559 6.946 -21.739 1.00 94.50 83 THR A O 1
ATOM 707 N N . TYR A 1 84 ? 17.270 6.072 -19.802 1.00 94.69 84 TYR A N 1
ATOM 708 C CA . TYR A 1 84 ? 16.324 4.950 -19.817 1.00 94.69 84 TYR A CA 1
ATOM 709 C C . TYR A 1 84 ? 15.173 5.114 -18.832 1.00 94.69 84 TYR A C 1
ATOM 711 O O . TYR A 1 84 ? 14.047 4.707 -19.131 1.00 94.69 84 TYR A O 1
ATOM 719 N N . ALA A 1 85 ? 15.431 5.709 -17.661 1.00 94.88 85 ALA A N 1
ATOM 720 C CA . ALA A 1 85 ? 14.505 5.587 -16.541 1.00 94.88 85 ALA A CA 1
ATOM 721 C C . ALA A 1 85 ? 13.109 6.151 -16.840 1.00 94.88 85 ALA A C 1
ATOM 723 O O . ALA A 1 85 ? 12.114 5.536 -16.456 1.00 94.88 85 ALA A O 1
ATOM 724 N N . VAL A 1 86 ? 13.041 7.278 -17.559 1.00 94.44 86 VAL A N 1
ATOM 725 C CA . VAL A 1 86 ? 11.784 7.931 -17.958 1.00 94.44 86 VAL A CA 1
ATOM 726 C C . VAL A 1 86 ? 11.015 7.109 -18.994 1.00 94.44 86 VAL A C 1
ATOM 728 O O . VAL A 1 86 ? 9.813 6.913 -18.839 1.00 94.44 86 VAL A O 1
ATOM 731 N N . GLY A 1 87 ? 11.691 6.594 -20.027 1.00 95.06 87 GLY A N 1
ATOM 732 C CA . GLY A 1 87 ? 11.040 5.807 -21.080 1.00 95.06 87 GLY A CA 1
ATOM 733 C C . GLY A 1 87 ? 10.453 4.499 -20.548 1.00 95.06 87 GLY A C 1
ATOM 734 O O . GLY A 1 87 ? 9.342 4.123 -20.910 1.00 95.06 87 GLY A O 1
ATOM 735 N N . ILE A 1 88 ? 11.165 3.843 -19.628 1.00 96.44 88 ILE A N 1
ATOM 736 C CA . ILE A 1 88 ? 10.645 2.687 -18.890 1.00 96.44 88 ILE A CA 1
ATOM 737 C C . ILE A 1 88 ? 9.452 3.108 -18.028 1.00 96.44 88 ILE A C 1
ATOM 739 O O . ILE A 1 88 ? 8.405 2.471 -18.081 1.00 96.44 88 ILE A O 1
ATOM 743 N N . GLN A 1 89 ? 9.586 4.189 -17.253 1.00 96.31 89 GLN A N 1
ATOM 744 C CA . GLN A 1 89 ? 8.535 4.659 -16.350 1.00 96.31 89 GLN A CA 1
ATOM 745 C C . GLN A 1 89 ? 7.208 4.904 -17.076 1.00 96.31 89 GLN A C 1
ATOM 747 O O . GLN A 1 89 ? 6.165 4.531 -16.550 1.00 96.31 89 GLN A O 1
ATOM 752 N N . GLN A 1 90 ? 7.237 5.481 -18.279 1.00 95.50 90 GLN A N 1
ATOM 753 C CA . GLN A 1 90 ? 6.038 5.708 -19.093 1.00 95.50 90 GLN A CA 1
ATOM 754 C C . GLN A 1 90 ? 5.306 4.402 -19.430 1.00 95.50 90 GLN A C 1
ATOM 756 O O . GLN A 1 90 ? 4.091 4.318 -19.268 1.00 95.50 90 GLN A O 1
ATOM 761 N N . VAL A 1 91 ? 6.045 3.362 -19.824 1.00 96.38 91 VAL A N 1
ATOM 762 C CA . VAL A 1 91 ? 5.468 2.042 -20.116 1.00 96.38 91 VAL A CA 1
ATOM 763 C C . VAL A 1 91 ? 4.879 1.407 -18.854 1.00 96.38 91 VAL A C 1
ATOM 765 O O . VAL A 1 91 ? 3.802 0.821 -18.892 1.00 96.38 91 VAL A O 1
ATOM 768 N N . LEU A 1 92 ? 5.537 1.551 -17.703 1.00 96.75 92 LEU A N 1
ATOM 769 C CA . LEU A 1 92 ? 5.006 1.008 -16.449 1.00 96.75 92 LEU A CA 1
ATOM 770 C C . LEU A 1 92 ? 3.776 1.775 -15.954 1.00 96.75 92 LEU A C 1
ATOM 772 O O . LEU A 1 92 ? 2.867 1.162 -15.402 1.00 96.75 92 LEU A O 1
ATOM 776 N N . LEU A 1 93 ? 3.711 3.090 -16.187 1.00 96.38 93 LEU A N 1
ATOM 777 C CA . LEU A 1 93 ? 2.511 3.886 -15.925 1.00 96.38 93 LEU A CA 1
ATOM 778 C C . LEU A 1 93 ? 1.334 3.432 -16.799 1.00 96.38 93 LEU A C 1
ATOM 780 O O . LEU A 1 93 ? 0.226 3.357 -16.281 1.00 96.38 93 LEU A O 1
ATOM 784 N N . LYS A 1 94 ? 1.570 3.041 -18.063 1.00 95.44 94 LYS A N 1
ATOM 785 C CA . LYS A 1 94 ? 0.546 2.408 -18.919 1.00 95.44 94 LYS A CA 1
ATOM 786 C C . LYS A 1 94 ? 0.015 1.115 -18.288 1.00 95.44 94 LYS A C 1
ATOM 788 O O . LYS A 1 94 ? -1.193 0.946 -18.201 1.00 95.44 94 LYS A O 1
ATOM 793 N N . VAL A 1 95 ? 0.887 0.237 -17.784 1.00 95.25 95 VAL A N 1
ATOM 794 C CA . VAL A 1 95 ? 0.463 -1.011 -17.110 1.00 95.25 95 VAL A CA 1
ATOM 795 C C . VAL A 1 95 ? -0.348 -0.725 -15.839 1.00 95.25 95 VAL A C 1
ATOM 797 O O . VAL A 1 95 ? -1.349 -1.385 -15.570 1.00 95.25 95 VAL A O 1
ATOM 800 N N . VAL A 1 96 ? 0.063 0.274 -15.056 1.00 96.81 96 VAL A N 1
ATOM 801 C CA . VAL A 1 96 ? -0.667 0.699 -13.851 1.00 96.81 96 VAL A CA 1
ATOM 802 C C . VAL A 1 96 ? -2.037 1.288 -14.207 1.00 96.81 96 VAL A C 1
ATOM 804 O O . VAL A 1 96 ? -3.019 1.001 -13.526 1.00 96.81 96 VAL A O 1
ATOM 807 N N . ASP A 1 97 ? -2.129 2.059 -15.290 1.00 96.00 97 ASP A N 1
ATOM 808 C CA . ASP A 1 97 ? -3.393 2.596 -15.798 1.00 96.00 97 ASP A CA 1
ATOM 809 C C . ASP A 1 97 ? -4.319 1.500 -16.355 1.00 96.00 97 ASP A C 1
ATOM 811 O O . ASP A 1 97 ? -5.520 1.511 -16.104 1.00 96.00 97 ASP A O 1
ATOM 815 N N . GLN A 1 98 ? -3.770 0.490 -17.031 1.00 94.38 98 GLN A N 1
ATOM 816 C CA . GLN A 1 98 ? -4.530 -0.688 -17.464 1.00 94.38 98 GLN A CA 1
ATOM 817 C C . GLN A 1 98 ? -5.149 -1.417 -16.265 1.00 94.38 98 GLN A C 1
ATOM 819 O O . GLN A 1 98 ? -6.345 -1.714 -16.279 1.00 94.38 98 GLN A O 1
ATOM 824 N N . HIS A 1 99 ? -4.370 -1.631 -15.198 1.00 95.00 99 HIS A N 1
ATOM 825 C CA . HIS A 1 99 ? -4.874 -2.224 -13.958 1.00 95.00 99 HIS A CA 1
ATOM 826 C C . HIS A 1 99 ? -5.979 -1.373 -13.310 1.00 95.00 99 HIS A C 1
ATOM 828 O O . HIS A 1 99 ? -7.005 -1.908 -12.888 1.00 95.00 99 HIS A O 1
ATOM 834 N N . ARG A 1 100 ? -5.811 -0.043 -13.284 1.00 95.50 100 ARG A N 1
ATOM 835 C CA . ARG A 1 100 ? -6.835 0.910 -12.822 1.00 95.50 100 ARG A CA 1
ATOM 836 C C . ARG A 1 100 ? -8.157 0.732 -13.573 1.00 95.50 100 ARG A C 1
ATOM 838 O O . ARG A 1 100 ? -9.218 0.701 -12.960 1.00 95.50 100 ARG A O 1
ATOM 845 N N . GLN A 1 101 ? -8.078 0.530 -14.887 1.00 95.25 101 GLN A N 1
ATOM 846 C CA . GLN A 1 101 ? -9.213 0.252 -15.772 1.00 95.25 101 GLN A CA 1
ATOM 847 C C . GLN A 1 101 ? -9.718 -1.204 -15.702 1.00 95.25 101 GLN A C 1
ATOM 849 O O . GLN A 1 101 ? -10.485 -1.620 -16.564 1.00 95.25 101 GLN A O 1
ATOM 854 N N . LYS A 1 102 ? -9.302 -1.986 -14.695 1.00 92.75 102 LYS A N 1
ATOM 855 C CA . LYS A 1 102 ? -9.687 -3.393 -14.481 1.00 92.75 102 LYS A CA 1
ATOM 856 C C . LYS A 1 102 ? -9.202 -4.370 -15.558 1.00 92.75 102 LYS A C 1
ATOM 858 O O . LYS A 1 102 ? -9.686 -5.497 -15.615 1.00 92.75 102 LYS A O 1
ATOM 863 N N . HIS A 1 103 ? -8.200 -3.997 -16.355 1.00 92.88 103 HIS A N 1
ATOM 864 C CA . HIS A 1 103 ? -7.498 -4.974 -17.182 1.00 92.88 103 HIS A CA 1
ATOM 865 C C . HIS A 1 103 ? -6.593 -5.838 -16.305 1.00 92.88 103 HIS A C 1
ATOM 867 O O . HIS A 1 103 ? -5.892 -5.341 -15.416 1.00 92.88 103 HIS A O 1
ATOM 873 N N . TYR A 1 104 ? -6.595 -7.141 -16.577 1.00 91.56 104 TYR A N 1
ATOM 874 C CA . TYR A 1 104 ? -5.802 -8.091 -15.814 1.00 91.56 104 TYR A CA 1
ATOM 875 C C . TYR A 1 104 ? -4.303 -7.814 -15.973 1.00 91.56 104 TYR A C 1
ATOM 877 O O . TYR A 1 104 ? -3.771 -7.704 -17.080 1.00 91.56 104 TYR A O 1
ATOM 885 N N . ALA A 1 105 ? -3.612 -7.760 -14.840 1.00 92.25 105 ALA A N 1
ATOM 886 C CA . ALA A 1 105 ? -2.167 -7.833 -14.759 1.00 92.25 105 ALA A CA 1
ATOM 887 C C . ALA A 1 105 ? -1.809 -8.773 -13.619 1.00 92.25 105 ALA A C 1
ATOM 889 O O . ALA A 1 105 ? -2.349 -8.639 -12.522 1.00 92.25 105 ALA A O 1
ATOM 890 N N . THR A 1 106 ? -0.877 -9.698 -13.859 1.00 92.25 106 THR A N 1
ATOM 891 C CA . THR A 1 106 ? -0.472 -10.625 -12.794 1.00 92.25 106 THR A CA 1
ATOM 892 C C . THR A 1 106 ? 0.010 -9.849 -11.562 1.00 92.25 106 THR A C 1
ATOM 894 O O . THR A 1 106 ? 0.747 -8.860 -11.720 1.00 92.25 106 THR A O 1
ATOM 897 N N . PRO A 1 107 ? -0.316 -10.308 -10.338 1.00 91.50 107 PRO A N 1
ATOM 898 C CA . PRO A 1 107 ? 0.094 -9.640 -9.105 1.00 91.50 107 PRO A CA 1
ATOM 899 C C . PRO A 1 107 ? 1.595 -9.329 -9.082 1.00 91.50 107 PRO A C 1
ATOM 901 O O . PRO A 1 107 ? 2.013 -8.215 -8.771 1.00 91.50 107 PRO A O 1
ATOM 904 N N . ARG A 1 108 ? 2.431 -10.271 -9.536 1.00 91.19 108 ARG A N 1
ATOM 905 C CA . ARG A 1 108 ? 3.885 -10.080 -9.560 1.00 91.19 108 ARG A CA 1
ATOM 906 C C . ARG A 1 108 ? 4.341 -8.965 -10.505 1.00 91.19 108 ARG A C 1
ATOM 908 O O . ARG A 1 108 ? 5.292 -8.259 -10.175 1.00 91.19 108 ARG A O 1
ATOM 915 N N . VAL A 1 109 ? 3.714 -8.803 -11.671 1.00 94.12 109 VAL A N 1
ATOM 916 C CA . VAL A 1 109 ? 4.063 -7.716 -12.601 1.00 94.12 109 VAL A CA 1
ATOM 917 C C . VAL A 1 109 ? 3.627 -6.374 -12.025 1.00 94.12 109 VAL A C 1
ATOM 919 O O . VAL A 1 109 ? 4.450 -5.462 -11.953 1.00 94.12 109 VAL A O 1
ATOM 922 N N . LEU A 1 110 ? 2.386 -6.275 -11.539 1.00 95.44 110 LEU A N 1
ATOM 923 C CA . LEU A 1 110 ? 1.871 -5.055 -10.913 1.00 95.44 110 LEU A CA 1
ATOM 924 C C . LEU A 1 110 ? 2.748 -4.619 -9.736 1.00 95.44 110 LEU A C 1
ATOM 926 O O . LEU A 1 110 ? 3.166 -3.465 -9.651 1.00 95.44 110 LEU A O 1
ATOM 930 N N . GLN A 1 111 ? 3.105 -5.564 -8.873 1.00 93.50 111 GLN A N 1
ATOM 931 C CA . GLN A 1 111 ? 3.996 -5.321 -7.753 1.00 93.50 111 GLN A CA 1
ATOM 932 C C . GLN A 1 111 ? 5.346 -4.731 -8.196 1.00 93.50 111 GLN A C 1
ATOM 934 O O . GLN A 1 111 ? 5.814 -3.736 -7.640 1.00 93.50 111 GLN A O 1
ATOM 939 N N . GLN A 1 112 ? 5.998 -5.332 -9.194 1.00 93.88 112 GLN A N 1
ATOM 940 C CA . GLN A 1 112 ? 7.289 -4.836 -9.668 1.00 93.88 112 GLN A CA 1
ATOM 941 C C . GLN A 1 112 ? 7.157 -3.459 -10.345 1.00 93.88 112 GLN A C 1
ATOM 943 O O . GLN A 1 112 ? 8.068 -2.642 -10.209 1.00 93.88 112 GLN A O 1
ATOM 948 N N . CYS A 1 113 ? 6.018 -3.154 -10.985 1.00 96.50 113 CYS A N 1
ATOM 949 C CA . CYS A 1 113 ? 5.738 -1.813 -11.506 1.00 96.50 113 CYS A CA 1
ATOM 950 C C . CYS A 1 113 ? 5.727 -0.793 -10.363 1.00 96.50 113 CYS A C 1
ATOM 952 O O . CYS A 1 113 ? 6.430 0.216 -10.430 1.00 96.50 113 CYS A O 1
ATOM 954 N N . LEU A 1 114 ? 4.995 -1.081 -9.283 1.00 96.88 114 LEU A N 1
ATOM 955 C CA . LEU A 1 114 ? 4.927 -0.214 -8.104 1.00 96.88 114 LEU A CA 1
ATOM 956 C C . LEU A 1 114 ? 6.301 -0.038 -7.444 1.00 96.88 114 LEU A C 1
ATOM 958 O O . LEU A 1 114 ? 6.668 1.083 -7.099 1.00 96.88 114 LEU A O 1
ATOM 962 N N . ASN A 1 115 ? 7.107 -1.100 -7.349 1.00 95.06 115 ASN A N 1
ATOM 963 C CA . ASN A 1 115 ? 8.477 -1.020 -6.831 1.00 95.06 115 ASN A CA 1
ATOM 964 C C . ASN A 1 115 ? 9.385 -0.138 -7.700 1.00 95.06 115 ASN A C 1
ATOM 966 O O . ASN A 1 115 ? 10.167 0.657 -7.172 1.00 95.06 115 ASN A O 1
ATOM 970 N N . TYR A 1 116 ? 9.265 -0.220 -9.026 1.00 96.19 116 TYR A N 1
ATOM 971 C CA . TYR A 1 116 ? 10.009 0.658 -9.925 1.00 96.19 116 TYR A CA 1
ATOM 972 C C . TYR A 1 116 ? 9.600 2.129 -9.746 1.00 96.19 116 TYR A C 1
ATOM 974 O O . TYR A 1 116 ? 10.461 3.003 -9.609 1.00 96.19 116 TYR A O 1
ATOM 982 N N . LEU A 1 117 ? 8.293 2.415 -9.685 1.00 97.12 117 LEU A N 1
ATOM 983 C CA . LEU A 1 117 ? 7.779 3.765 -9.409 1.00 97.12 117 LEU A CA 1
ATOM 984 C C . LEU A 1 117 ? 8.261 4.278 -8.045 1.00 97.12 117 LEU A C 1
ATOM 986 O O . LEU A 1 117 ? 8.668 5.436 -7.916 1.00 97.12 117 LEU A O 1
ATOM 990 N N . ASN A 1 118 ? 8.304 3.392 -7.048 1.00 96.00 118 ASN A N 1
ATOM 991 C CA . ASN A 1 118 ? 8.810 3.683 -5.716 1.00 96.00 118 ASN A CA 1
ATOM 992 C C . ASN A 1 118 ? 10.288 4.091 -5.771 1.00 96.00 118 ASN A C 1
ATOM 994 O O . ASN A 1 118 ? 10.690 5.077 -5.150 1.00 96.00 118 ASN A O 1
ATOM 998 N N . GLN A 1 119 ? 11.115 3.415 -6.572 1.00 94.19 119 GLN A N 1
ATOM 999 C CA . GLN A 1 119 ? 12.499 3.840 -6.792 1.00 94.19 119 GLN A CA 1
ATOM 1000 C C . GLN A 1 119 ? 12.575 5.201 -7.502 1.00 94.19 119 GLN A C 1
ATOM 1002 O O . GLN A 1 119 ? 13.327 6.083 -7.074 1.00 94.19 119 GLN A O 1
ATOM 1007 N N . GLY A 1 120 ? 11.721 5.419 -8.505 1.00 94.81 120 GLY A N 1
ATOM 1008 C CA . GLY A 1 120 ? 11.604 6.678 -9.243 1.00 94.81 120 GLY A CA 1
ATOM 1009 C C . GLY A 1 120 ? 11.233 7.891 -8.382 1.00 94.81 120 GLY A C 1
ATOM 1010 O O . GLY A 1 120 ? 11.602 9.014 -8.726 1.00 94.81 120 GLY A O 1
ATOM 1011 N N . LEU A 1 121 ? 10.578 7.715 -7.229 1.00 95.44 121 LEU A N 1
ATOM 1012 C CA . LEU A 1 121 ? 10.271 8.826 -6.315 1.00 95.44 121 LEU A CA 1
ATOM 1013 C C . LEU A 1 121 ? 11.511 9.549 -5.784 1.00 95.44 121 LEU A C 1
ATOM 1015 O O . LEU A 1 121 ? 11.398 10.711 -5.391 1.00 95.44 121 LEU A O 1
ATOM 1019 N N . SER A 1 122 ? 12.674 8.894 -5.742 1.00 93.62 122 SER A N 1
ATOM 1020 C CA . SER A 1 122 ? 13.905 9.491 -5.209 1.00 93.62 122 SER A CA 1
ATOM 1021 C C . SER A 1 122 ? 14.527 10.540 -6.133 1.00 93.62 122 SER A C 1
ATOM 1023 O O . SER A 1 122 ? 15.302 11.366 -5.657 1.00 93.62 122 SER A O 1
ATOM 1025 N N . HIS A 1 123 ? 14.177 10.546 -7.421 1.00 94.69 123 HIS A N 1
ATOM 1026 C CA . HIS A 1 123 ? 14.844 11.370 -8.431 1.00 94.69 123 HIS A CA 1
ATOM 1027 C C . HIS A 1 123 ? 13.909 12.459 -8.961 1.00 94.69 123 HIS A C 1
ATOM 1029 O O . HIS A 1 123 ? 12.715 12.238 -9.166 1.00 94.69 123 HIS A O 1
ATOM 1035 N N . SER A 1 124 ? 14.427 13.673 -9.162 1.00 94.62 124 SER A N 1
ATOM 1036 C CA . SER A 1 124 ? 13.636 14.811 -9.661 1.00 94.62 124 SER A CA 1
ATOM 1037 C C . SER A 1 124 ? 13.136 14.588 -11.092 1.00 94.62 124 SER A C 1
ATOM 1039 O O . SER A 1 124 ? 11.995 14.935 -11.396 1.00 94.62 124 SER A O 1
ATOM 1041 N N . LEU A 1 125 ? 13.964 13.963 -11.937 1.00 95.62 125 LEU A N 1
ATOM 1042 C CA . LEU A 1 125 ? 13.672 13.679 -13.342 1.00 95.62 125 LEU A CA 1
ATOM 1043 C C . LEU A 1 125 ? 12.423 12.799 -13.510 1.00 95.62 125 LEU A C 1
ATOM 1045 O O . LEU A 1 125 ? 11.463 13.202 -14.163 1.00 95.62 125 LEU A O 1
ATOM 1049 N N . THR A 1 126 ? 12.408 11.630 -12.871 1.00 95.88 126 THR A N 1
ATOM 1050 C CA . THR A 1 126 ? 11.285 10.678 -12.907 1.00 95.88 126 THR A CA 1
ATOM 1051 C C . THR A 1 126 ? 10.070 11.187 -12.133 1.00 95.88 126 THR A C 1
ATOM 1053 O O . THR A 1 126 ? 8.929 10.901 -12.493 1.00 95.88 126 THR A O 1
ATOM 1056 N N . TRP A 1 127 ? 10.268 11.993 -11.084 1.00 96.56 127 TRP A N 1
ATOM 1057 C CA . TRP A 1 127 ? 9.152 12.626 -10.380 1.00 96.56 127 TRP A CA 1
ATOM 1058 C C . TRP A 1 127 ? 8.389 13.626 -11.244 1.00 96.56 127 TRP A C 1
ATOM 1060 O O . TRP A 1 127 ? 7.165 13.643 -11.184 1.00 96.56 127 TRP A O 1
ATOM 1070 N N . LYS A 1 128 ? 9.078 14.430 -12.065 1.00 96.00 128 LYS A N 1
ATOM 1071 C CA . LYS A 1 128 ? 8.419 15.408 -12.946 1.00 96.00 128 LYS A CA 1
ATOM 1072 C C . LYS A 1 128 ? 7.371 14.748 -13.850 1.00 96.00 128 LYS A C 1
ATOM 1074 O O . LYS A 1 128 ? 6.321 15.338 -14.070 1.00 96.00 128 LYS A O 1
ATOM 1079 N N . GLN A 1 129 ? 7.650 13.532 -14.317 1.00 94.31 129 GLN A N 1
ATOM 1080 C CA . GLN A 1 129 ? 6.745 12.741 -15.157 1.00 94.31 129 GLN A CA 1
ATOM 1081 C C . GLN A 1 129 ? 5.646 12.048 -14.350 1.00 94.31 129 GLN A C 1
ATOM 1083 O O . GLN A 1 129 ? 4.517 11.944 -14.802 1.00 94.31 129 GLN A O 1
ATOM 1088 N N . MET A 1 130 ? 5.955 11.591 -13.138 1.00 95.69 130 MET A N 1
ATOM 1089 C CA . MET A 1 130 ? 5.002 10.859 -12.302 1.00 95.69 130 MET A CA 1
ATOM 1090 C C . MET A 1 130 ? 4.012 11.760 -11.560 1.00 95.69 130 MET A C 1
ATOM 1092 O O . MET A 1 130 ? 2.897 11.340 -11.264 1.00 95.69 130 MET A O 1
ATOM 1096 N N . LYS A 1 131 ? 4.422 12.991 -11.236 1.00 96.62 131 LYS A N 1
ATOM 1097 C CA . LYS A 1 131 ? 3.659 13.934 -10.412 1.00 96.62 131 LYS A CA 1
ATOM 1098 C C . LYS A 1 131 ? 2.217 14.150 -10.898 1.00 96.62 131 LYS A C 1
ATOM 1100 O O . LYS A 1 131 ? 1.336 14.057 -10.047 1.00 96.62 131 LYS A O 1
ATOM 1105 N N . PRO A 1 132 ? 1.942 14.392 -12.198 1.00 96.62 132 PRO A N 1
ATOM 1106 C CA . PRO A 1 132 ? 0.573 14.602 -12.681 1.00 96.62 132 PRO A CA 1
ATOM 1107 C C . PRO A 1 132 ? -0.357 13.409 -12.429 1.00 96.62 132 PRO A C 1
ATOM 1109 O O . PRO A 1 132 ? -1.559 13.589 -12.299 1.00 96.62 132 PRO A O 1
ATOM 1112 N N . HIS A 1 133 ? 0.201 12.202 -12.329 1.00 96.12 133 HIS A N 1
ATOM 1113 C CA . HIS A 1 133 ? -0.550 10.962 -12.146 1.00 96.12 133 HIS A CA 1
ATOM 1114 C C . HIS A 1 133 ? -0.622 10.517 -10.681 1.00 96.12 133 HIS A C 1
ATOM 1116 O O . HIS A 1 133 ? -1.362 9.593 -10.364 1.00 96.12 133 HIS A O 1
ATOM 1122 N N . MET A 1 134 ? 0.147 11.135 -9.776 1.00 96.88 134 MET A N 1
ATOM 1123 C CA . MET A 1 134 ? 0.324 10.627 -8.412 1.00 96.88 134 MET A CA 1
ATOM 1124 C C . MET A 1 134 ? -0.981 10.599 -7.615 1.00 96.88 134 MET A C 1
ATOM 1126 O O . MET A 1 134 ? -1.222 9.636 -6.896 1.00 96.88 134 MET A O 1
ATOM 1130 N N . GLN A 1 135 ? -1.843 11.605 -7.778 1.00 96.38 135 GLN A N 1
ATOM 1131 C CA . GLN A 1 135 ? -3.146 11.625 -7.110 1.00 96.38 135 GLN A CA 1
ATOM 1132 C C . GLN A 1 135 ? -4.017 10.440 -7.551 1.00 96.38 135 GLN A C 1
ATOM 1134 O O . GLN A 1 135 ? -4.515 9.701 -6.706 1.00 96.38 135 GLN A O 1
ATOM 1139 N N . THR A 1 136 ? -4.127 10.207 -8.861 1.00 97.38 136 THR A N 1
ATOM 1140 C CA . THR A 1 136 ? -4.855 9.064 -9.432 1.00 97.38 136 THR A CA 1
ATOM 1141 C C . THR A 1 136 ? -4.238 7.733 -9.003 1.00 97.38 136 THR A C 1
ATOM 1143 O O . THR A 1 136 ? -4.958 6.828 -8.601 1.00 97.38 136 THR A O 1
ATOM 1146 N N . ILE A 1 137 ? -2.905 7.607 -9.009 1.00 98.12 137 ILE A N 1
ATOM 1147 C CA . ILE A 1 137 ? -2.214 6.399 -8.529 1.00 98.12 137 ILE A CA 1
ATOM 1148 C C . ILE A 1 137 ? -2.548 6.145 -7.054 1.00 98.12 137 ILE A C 1
ATOM 1150 O O . ILE A 1 137 ? -2.836 5.013 -6.679 1.00 98.12 137 ILE A O 1
ATOM 1154 N N . CYS A 1 138 ? -2.548 7.177 -6.211 1.00 98.19 138 CYS A N 1
ATOM 1155 C CA . CYS A 1 138 ? -2.914 7.044 -4.804 1.00 98.19 138 CYS A CA 1
ATOM 1156 C C . CYS A 1 138 ? -4.367 6.584 -4.621 1.00 98.19 138 CYS A C 1
ATOM 1158 O O . CYS A 1 138 ? -4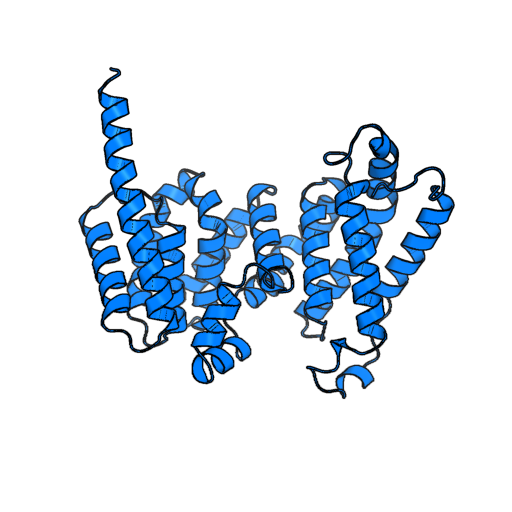.605 5.629 -3.887 1.00 98.19 138 CYS A O 1
ATOM 1160 N N . GLN A 1 139 ? -5.322 7.236 -5.285 1.00 97.88 139 GLN A N 1
ATOM 1161 C CA . GLN A 1 139 ? -6.753 7.034 -5.029 1.00 97.88 139 GLN A CA 1
ATOM 1162 C C . GLN A 1 139 ? -7.360 5.843 -5.782 1.00 97.88 139 GLN A C 1
ATOM 1164 O O . GLN A 1 139 ? -8.253 5.187 -5.257 1.00 97.88 139 GLN A O 1
ATOM 1169 N N . GLU A 1 140 ? -6.883 5.544 -6.991 1.00 97.69 140 GLU A N 1
ATOM 1170 C CA . GLU A 1 140 ? -7.500 4.551 -7.884 1.00 97.69 140 GLU A CA 1
ATOM 1171 C C . GLU A 1 140 ? -6.650 3.284 -8.073 1.00 97.69 140 GLU A C 1
ATOM 1173 O O . GLU A 1 140 ? -7.121 2.318 -8.670 1.00 97.69 140 GLU A O 1
ATOM 1178 N N . VAL A 1 141 ? -5.413 3.253 -7.559 1.00 97.69 141 VAL A N 1
ATOM 1179 C CA . VAL A 1 141 ? -4.538 2.066 -7.620 1.00 97.69 141 VAL A CA 1
ATOM 1180 C C . VAL A 1 141 ? -4.092 1.633 -6.230 1.00 97.69 141 VAL A C 1
ATOM 1182 O O . VAL A 1 141 ? -4.412 0.531 -5.800 1.00 97.69 141 VAL A O 1
ATOM 1185 N N . ILE A 1 142 ? -3.372 2.491 -5.503 1.00 98.12 142 ILE A N 1
ATOM 1186 C CA . ILE A 1 142 ? -2.840 2.159 -4.175 1.00 98.12 142 ILE A CA 1
ATOM 1187 C C . ILE A 1 142 ? -3.983 1.880 -3.204 1.00 98.12 142 ILE A C 1
ATOM 1189 O O . ILE A 1 142 ? -3.981 0.840 -2.556 1.00 98.12 142 ILE A O 1
ATOM 1193 N N . PHE A 1 143 ? -4.960 2.784 -3.114 1.00 98.31 143 PHE A N 1
ATOM 1194 C CA . PHE A 1 143 ? -6.044 2.649 -2.150 1.00 98.31 143 PHE A CA 1
ATOM 1195 C C . PHE A 1 143 ? -6.878 1.367 -2.357 1.00 98.31 143 PHE A C 1
ATOM 1197 O O . PHE A 1 143 ? -6.984 0.601 -1.402 1.00 98.31 143 PHE A O 1
ATOM 1204 N N . PRO A 1 144 ? -7.368 1.026 -3.571 1.00 97.12 144 PRO A N 1
ATOM 1205 C CA . PRO A 1 144 ? -8.056 -0.249 -3.791 1.00 97.12 144 PRO A CA 1
ATOM 1206 C C . PRO A 1 144 ? -7.196 -1.489 -3.513 1.00 97.12 144 PRO A C 1
ATOM 1208 O O . PRO A 1 144 ? -7.727 -2.520 -3.113 1.00 97.12 144 PRO A O 1
ATOM 1211 N N . LEU A 1 145 ? -5.872 -1.414 -3.706 1.00 95.81 145 LEU A N 1
ATOM 1212 C CA . LEU A 1 145 ? -4.963 -2.508 -3.343 1.00 95.81 145 LEU A CA 1
ATOM 1213 C C . LEU A 1 145 ? -4.816 -2.686 -1.828 1.00 95.81 145 LEU A C 1
ATOM 1215 O O . LEU A 1 145 ? -4.430 -3.774 -1.408 1.00 95.81 145 LEU A O 1
ATOM 1219 N N . MET A 1 146 ? -5.087 -1.639 -1.045 1.00 95.06 146 MET A N 1
ATOM 1220 C CA . MET A 1 146 ? -5.022 -1.641 0.417 1.00 95.06 146 MET A CA 1
ATOM 1221 C C . MET A 1 146 ? -6.368 -1.948 1.089 1.00 95.06 146 MET A C 1
ATOM 1223 O O . MET A 1 146 ? -6.369 -2.234 2.284 1.00 95.06 146 MET A O 1
ATOM 1227 N N . CYS A 1 147 ? -7.484 -1.890 0.361 1.00 96.69 147 CYS A N 1
ATOM 1228 C CA . CYS A 1 147 ? -8.792 -2.323 0.848 1.00 96.69 147 CYS A CA 1
ATOM 1229 C C . CYS A 1 147 ? -8.864 -3.845 0.989 1.00 96.69 147 CYS A C 1
ATOM 1231 O O . CYS A 1 147 ? -8.324 -4.564 0.150 1.00 96.69 147 CYS A O 1
ATOM 1233 N N . TYR A 1 148 ? -9.616 -4.300 1.986 1.00 95.19 148 TYR A N 1
ATOM 1234 C CA . TYR A 1 148 ? -10.097 -5.673 2.107 1.00 95.19 148 TYR A CA 1
ATOM 1235 C C . TYR A 1 148 ? -10.915 -6.114 0.880 1.00 95.19 148 TYR A C 1
ATOM 1237 O O . TYR A 1 148 ? -11.750 -5.348 0.383 1.00 95.19 148 TYR A O 1
ATOM 1245 N N . LYS A 1 149 ? -10.679 -7.335 0.391 1.00 93.38 149 LYS A N 1
ATOM 1246 C CA . LYS A 1 149 ? -11.237 -7.853 -0.871 1.00 93.38 149 LYS A CA 1
ATOM 1247 C C . LYS A 1 149 ? -12.037 -9.136 -0.685 1.00 93.38 149 LYS A C 1
ATOM 1249 O O . LYS A 1 149 ? -12.106 -9.701 0.401 1.00 93.38 149 LYS A O 1
ATOM 1254 N N . ASP A 1 150 ? -12.650 -9.594 -1.772 1.00 94.12 150 ASP A N 1
ATOM 1255 C CA . ASP A 1 150 ? -13.384 -10.859 -1.791 1.00 94.12 150 ASP A CA 1
ATOM 1256 C C . ASP A 1 150 ? -12.462 -12.060 -1.551 1.00 94.12 150 ASP A C 1
ATOM 1258 O O . ASP A 1 150 ? -12.866 -13.006 -0.880 1.00 94.12 150 ASP A O 1
ATOM 1262 N N . GLU A 1 151 ? -11.214 -12.010 -2.025 1.00 90.19 151 GLU A N 1
ATOM 1263 C CA . GLU A 1 151 ? -10.235 -13.070 -1.768 1.00 90.19 151 GLU A CA 1
ATOM 1264 C C . GLU A 1 151 ? -9.838 -13.125 -0.285 1.00 90.19 151 GLU A C 1
ATOM 1266 O O . GLU A 1 151 ? -9.705 -14.214 0.275 1.00 90.19 151 GLU A O 1
ATOM 1271 N N . ASP A 1 152 ? -9.713 -11.958 0.359 1.00 93.06 152 ASP A N 1
ATOM 1272 C CA . ASP A 1 152 ? -9.452 -11.861 1.798 1.00 93.06 152 ASP A CA 1
ATOM 1273 C C . ASP A 1 152 ? -10.631 -12.427 2.600 1.00 93.06 152 ASP A C 1
ATOM 1275 O O . ASP A 1 152 ? -10.416 -13.206 3.523 1.00 93.06 152 ASP A O 1
ATOM 1279 N N . GLU A 1 153 ? -11.869 -12.086 2.217 1.00 95.06 153 GLU A N 1
ATOM 1280 C CA . GLU A 1 153 ? -13.085 -12.604 2.857 1.00 95.06 153 GLU A CA 1
ATOM 1281 C C . GLU A 1 153 ? -13.202 -14.116 2.719 1.00 95.06 153 GLU A C 1
ATOM 1283 O O . GLU A 1 153 ? -13.500 -14.807 3.691 1.00 95.06 153 GLU A O 1
ATOM 1288 N N . LYS A 1 154 ? -12.925 -14.645 1.527 1.00 94.50 154 LYS A N 1
ATOM 1289 C CA . LYS A 1 154 ? -12.946 -16.084 1.295 1.00 94.50 154 LYS A CA 1
ATOM 1290 C C . LYS A 1 154 ? -11.956 -16.797 2.215 1.00 94.50 154 LYS A C 1
ATOM 1292 O O . LYS A 1 154 ? -12.344 -17.727 2.915 1.00 94.50 154 LYS A O 1
ATOM 1297 N N . LEU A 1 155 ? -10.708 -16.326 2.267 1.00 92.81 155 LEU A N 1
ATOM 1298 C CA . LEU A 1 155 ? -9.686 -16.916 3.130 1.00 92.81 155 LEU A CA 1
ATOM 1299 C C . LEU A 1 155 ? -10.034 -16.763 4.617 1.00 92.81 155 LEU A C 1
ATOM 1301 O O . LEU A 1 155 ? -9.847 -17.697 5.387 1.00 92.81 155 LEU A O 1
ATOM 1305 N N . TRP A 1 156 ? -10.582 -15.614 5.015 1.00 95.06 156 TRP A N 1
ATOM 1306 C CA . TRP A 1 156 ? -11.015 -15.351 6.385 1.00 95.06 156 TRP A CA 1
ATOM 1307 C C . TRP A 1 156 ? -12.085 -16.341 6.864 1.00 95.06 156 TRP A C 1
ATOM 1309 O O . TRP A 1 156 ? -12.014 -16.813 7.999 1.00 95.06 156 TRP A O 1
ATOM 1319 N N . GLN A 1 157 ? -13.062 -16.666 6.011 1.00 95.44 157 GLN A N 1
ATOM 1320 C CA . GLN A 1 157 ? -14.144 -17.599 6.344 1.00 95.44 157 GLN A CA 1
ATOM 1321 C C . GLN A 1 157 ? -13.721 -19.071 6.232 1.00 95.44 157 GLN A C 1
ATOM 1323 O O . GLN A 1 157 ? -14.146 -19.891 7.046 1.00 95.44 157 GLN A O 1
ATOM 1328 N N . GLU A 1 158 ? -12.913 -19.421 5.227 1.00 96.00 158 GLU A N 1
ATOM 1329 C CA . GLU A 1 158 ? -12.527 -20.811 4.946 1.00 96.00 158 GLU A CA 1
ATOM 1330 C C . GLU A 1 158 ? -11.370 -21.297 5.834 1.00 96.00 158 GLU A C 1
ATOM 1332 O O . GLU A 1 158 ? -11.435 -22.403 6.372 1.00 96.00 158 GLU A O 1
ATOM 1337 N N . ASP A 1 159 ? -10.328 -20.479 6.013 1.00 96.06 159 ASP A N 1
ATOM 1338 C CA . ASP A 1 159 ? -9.153 -20.797 6.832 1.00 96.06 159 ASP A CA 1
ATOM 1339 C C . ASP A 1 159 ? -8.572 -19.528 7.499 1.00 96.06 159 ASP A C 1
ATOM 1341 O O . ASP A 1 159 ? -7.569 -18.956 7.048 1.00 96.06 159 ASP A O 1
ATOM 1345 N N . PRO A 1 160 ? -9.160 -19.075 8.624 1.00 94.25 160 PRO A N 1
ATOM 1346 C CA . PRO A 1 160 ? -8.693 -17.883 9.331 1.00 94.25 160 PRO A CA 1
ATOM 1347 C C . PRO A 1 160 ? -7.259 -18.014 9.866 1.00 94.25 160 PRO A C 1
ATOM 1349 O O . PRO A 1 160 ? -6.603 -17.001 10.119 1.00 94.25 160 PRO A O 1
ATOM 1352 N N . TYR A 1 161 ? -6.744 -19.233 10.057 1.00 93.56 161 TYR A N 1
ATOM 1353 C CA . TYR A 1 161 ? -5.362 -19.438 10.492 1.00 93.56 161 TYR A CA 1
ATOM 1354 C C . TYR A 1 161 ? -4.383 -19.216 9.345 1.00 93.56 161 TYR A C 1
ATOM 1356 O O . TYR A 1 161 ? -3.324 -18.625 9.572 1.00 93.56 161 TYR A O 1
ATOM 1364 N N . GLU A 1 162 ? -4.734 -19.631 8.130 1.00 91.12 162 GLU A N 1
ATOM 1365 C CA . GLU A 1 162 ? -3.952 -19.301 6.942 1.00 91.12 162 GLU A CA 1
ATOM 1366 C C . GLU A 1 162 ? -4.018 -17.803 6.625 1.00 91.12 162 GLU A C 1
ATOM 1368 O O . GLU A 1 162 ? -2.978 -17.209 6.350 1.00 91.12 162 GLU A O 1
ATOM 1373 N N . TYR A 1 163 ? -5.174 -17.148 6.807 1.00 91.19 163 TYR A N 1
ATOM 1374 C CA . TYR A 1 163 ? -5.270 -15.681 6.729 1.00 91.19 163 TYR A CA 1
ATOM 1375 C C . TYR A 1 163 ? -4.244 -14.988 7.644 1.00 91.19 163 TYR A C 1
ATOM 1377 O O . TYR A 1 163 ? -3.489 -14.110 7.214 1.00 91.19 163 TYR A O 1
ATOM 1385 N N . ILE A 1 164 ? -4.169 -15.417 8.910 1.00 90.75 164 ILE A N 1
ATOM 1386 C CA . ILE A 1 164 ? -3.183 -14.911 9.874 1.00 90.75 164 ILE A CA 1
ATOM 1387 C C . ILE A 1 164 ? -1.763 -15.208 9.378 1.00 90.75 164 ILE A C 1
ATOM 1389 O O . ILE A 1 164 ? -0.923 -14.310 9.343 1.00 90.75 164 ILE A O 1
ATOM 1393 N N . ARG A 1 165 ? -1.475 -16.451 8.976 1.00 88.25 165 ARG A N 1
ATOM 1394 C CA . ARG A 1 165 ? -0.139 -16.843 8.506 1.00 88.25 165 ARG A CA 1
ATOM 1395 C C . ARG A 1 165 ? 0.316 -15.991 7.336 1.00 88.25 165 ARG A C 1
ATOM 1397 O O . ARG A 1 165 ? 1.420 -15.467 7.410 1.00 88.25 165 ARG A O 1
ATOM 1404 N N . MET A 1 166 ? -0.520 -15.802 6.318 1.00 83.62 166 MET A N 1
ATOM 1405 C CA . MET A 1 166 ? -0.198 -14.966 5.162 1.00 83.62 166 MET A CA 1
ATOM 1406 C C . MET A 1 166 ? 0.133 -13.533 5.581 1.00 83.62 166 MET A C 1
ATOM 1408 O O . MET A 1 166 ? 1.131 -12.985 5.121 1.00 83.62 166 MET A O 1
ATOM 1412 N N . LYS A 1 167 ? -0.632 -12.955 6.516 1.00 78.50 167 LYS A N 1
ATOM 1413 C CA . LYS A 1 167 ? -0.406 -11.592 7.019 1.00 78.50 167 LYS A CA 1
ATOM 1414 C C . LYS A 1 167 ? 0.900 -11.429 7.811 1.00 78.50 167 LYS A C 1
ATOM 1416 O O . LYS A 1 167 ? 1.486 -10.351 7.792 1.00 78.50 167 LYS A O 1
ATOM 1421 N N . PHE A 1 168 ? 1.354 -12.467 8.515 1.00 75.56 168 PHE A N 1
ATOM 1422 C CA . PHE A 1 168 ? 2.593 -12.441 9.311 1.00 75.56 168 PHE A CA 1
ATOM 1423 C C . PHE A 1 168 ? 3.786 -13.122 8.616 1.00 75.56 168 PHE A C 1
ATOM 1425 O O . PHE A 1 168 ? 4.873 -13.214 9.198 1.00 75.56 168 PHE A O 1
ATOM 1432 N N . ASN A 1 169 ? 3.625 -13.596 7.377 1.00 71.25 169 ASN A N 1
ATOM 1433 C CA . ASN A 1 169 ? 4.688 -14.264 6.636 1.00 71.25 169 ASN A CA 1
ATOM 1434 C C . ASN A 1 169 ? 5.635 -13.250 5.973 1.00 71.25 169 ASN A C 1
ATOM 1436 O O . ASN A 1 169 ? 5.504 -12.896 4.800 1.00 71.25 169 ASN A O 1
ATOM 1440 N N . LEU A 1 170 ? 6.671 -12.865 6.722 1.00 52.03 170 LEU A N 1
ATOM 1441 C CA . LEU A 1 170 ? 7.731 -11.938 6.299 1.00 52.03 170 LEU A CA 1
ATOM 1442 C C . LEU A 1 170 ? 8.437 -12.329 4.984 1.00 52.03 170 LEU A C 1
ATOM 1444 O O . LEU A 1 170 ? 9.058 -11.476 4.347 1.00 52.03 170 LEU A O 1
ATOM 1448 N N . TYR A 1 171 ? 8.394 -13.603 4.576 1.00 50.38 171 TYR A N 1
ATOM 1449 C CA . TYR A 1 171 ? 9.076 -14.075 3.368 1.00 50.38 171 TYR A CA 1
ATOM 1450 C C . TYR A 1 171 ? 8.263 -13.857 2.082 1.00 50.38 171 TYR A C 1
ATOM 1452 O O . TYR A 1 171 ? 8.875 -13.713 1.019 1.00 50.38 171 TYR A O 1
ATOM 1460 N N . ASP A 1 172 ? 6.929 -13.784 2.167 1.00 53.16 172 ASP A N 1
ATOM 1461 C CA . ASP A 1 172 ? 6.034 -13.660 1.001 1.00 53.16 172 ASP A CA 1
ATOM 1462 C C . ASP A 1 172 ? 5.449 -12.244 0.816 1.00 53.16 172 ASP A C 1
ATOM 1464 O O . ASP A 1 172 ? 5.004 -11.869 -0.271 1.00 53.16 172 ASP A O 1
ATOM 1468 N N . ASP A 1 173 ? 5.594 -11.370 1.819 1.00 54.56 173 ASP A N 1
ATOM 1469 C CA . ASP A 1 173 ? 5.251 -9.940 1.728 1.00 54.56 173 ASP A CA 1
ATOM 1470 C C . ASP A 1 173 ? 5.939 -9.227 0.551 1.00 54.56 173 ASP A C 1
ATOM 1472 O O . ASP A 1 173 ? 5.412 -8.286 -0.052 1.00 54.56 173 ASP A O 1
ATOM 1476 N N . HIS A 1 174 ? 7.126 -9.700 0.164 1.00 54.34 174 HIS A N 1
ATOM 1477 C CA . HIS A 1 174 ? 7.863 -9.211 -0.998 1.00 54.34 174 HIS A CA 1
ATOM 1478 C C . HIS A 1 174 ? 7.320 -9.719 -2.340 1.00 54.34 174 HIS A C 1
ATOM 1480 O O . HIS A 1 174 ? 7.973 -9.499 -3.373 1.00 54.34 174 HIS A O 1
ATOM 1486 N N . ALA A 1 175 ? 6.146 -10.354 -2.385 1.00 63.41 175 ALA A N 1
ATOM 1487 C CA . ALA A 1 175 ? 5.438 -10.732 -3.609 1.00 63.41 175 ALA A CA 1
ATOM 1488 C C . ALA A 1 175 ? 4.081 -10.042 -3.807 1.00 63.41 175 ALA A C 1
ATOM 1490 O O . ALA A 1 175 ? 3.638 -9.940 -4.956 1.00 63.41 175 ALA A O 1
ATOM 1491 N N . LEU A 1 176 ? 3.483 -9.479 -2.755 1.00 84.56 176 LEU A N 1
ATOM 1492 C CA . LEU A 1 176 ? 2.135 -8.918 -2.819 1.00 84.56 176 LEU A CA 1
ATOM 1493 C C . LEU A 1 176 ? 2.106 -7.477 -3.372 1.00 84.56 176 LEU A C 1
ATOM 1495 O O . LEU A 1 176 ? 2.892 -6.624 -2.939 1.00 84.56 176 LEU A O 1
ATOM 1499 N N . PRO A 1 177 ? 1.180 -7.155 -4.301 1.00 92.44 177 PRO A N 1
ATOM 1500 C CA . PRO A 1 177 ? 0.962 -5.788 -4.776 1.00 92.44 177 PRO A CA 1
ATOM 1501 C C . PRO A 1 177 ? 0.625 -4.792 -3.663 1.00 92.44 177 PRO A C 1
ATOM 1503 O O . PRO A 1 177 ? 1.082 -3.653 -3.726 1.00 92.44 177 PRO A O 1
ATOM 1506 N N . ALA A 1 178 ? -0.134 -5.216 -2.646 1.00 91.94 178 ALA A N 1
ATOM 1507 C CA . ALA A 1 178 ? -0.541 -4.371 -1.522 1.00 91.94 178 ALA A CA 1
ATOM 1508 C C . ALA A 1 178 ? 0.674 -3.824 -0.751 1.00 91.94 178 ALA A C 1
ATOM 1510 O O . ALA A 1 178 ? 0.772 -2.620 -0.521 1.00 91.94 178 ALA A O 1
ATOM 1511 N N . THR A 1 179 ? 1.667 -4.671 -0.466 1.00 91.56 179 THR A N 1
ATOM 1512 C CA . THR A 1 179 ? 2.911 -4.276 0.215 1.00 91.56 179 THR A CA 1
ATOM 1513 C C . THR A 1 179 ? 3.725 -3.278 -0.613 1.00 91.56 179 THR A C 1
ATOM 1515 O O . THR A 1 179 ? 4.253 -2.292 -0.087 1.00 91.56 179 THR A O 1
ATOM 1518 N N . ALA A 1 180 ? 3.798 -3.475 -1.934 1.00 94.31 180 ALA A N 1
ATOM 1519 C CA . ALA A 1 180 ? 4.461 -2.527 -2.831 1.00 94.31 180 ALA A CA 1
ATOM 1520 C C . ALA A 1 180 ? 3.704 -1.190 -2.929 1.00 94.31 180 ALA A C 1
ATOM 1522 O O . ALA A 1 180 ? 4.334 -0.130 -2.954 1.00 94.31 180 ALA A O 1
ATOM 1523 N N . ALA A 1 181 ? 2.368 -1.226 -2.928 1.00 97.06 181 ALA A N 1
ATOM 1524 C CA . ALA A 1 181 ? 1.508 -0.045 -2.905 1.00 97.06 181 ALA A CA 1
ATOM 1525 C C . ALA A 1 181 ? 1.687 0.759 -1.608 1.00 97.06 181 ALA A C 1
ATOM 1527 O O . ALA A 1 181 ? 1.913 1.970 -1.663 1.00 97.06 181 ALA A O 1
ATOM 1528 N N . GLN A 1 182 ? 1.688 0.083 -0.457 1.00 96.31 182 GLN A N 1
ATOM 1529 C CA . GLN A 1 182 ? 1.962 0.689 0.844 1.00 96.31 182 GLN A CA 1
ATOM 1530 C C . GLN A 1 182 ? 3.354 1.335 0.875 1.00 96.31 182 GLN A C 1
ATOM 1532 O O . GLN A 1 182 ? 3.497 2.491 1.272 1.00 96.31 182 GLN A O 1
ATOM 1537 N N . SER A 1 183 ? 4.390 0.630 0.406 1.00 96.31 183 SER A N 1
ATOM 1538 C CA . SER A 1 183 ? 5.754 1.173 0.349 1.00 96.31 183 SER A CA 1
ATOM 1539 C C . SER A 1 183 ? 5.840 2.425 -0.531 1.00 96.31 183 SER A C 1
ATOM 1541 O O . SER A 1 183 ? 6.438 3.432 -0.132 1.00 96.31 183 SER A O 1
ATOM 1543 N N . LEU A 1 184 ? 5.195 2.388 -1.704 1.00 97.81 184 LEU A N 1
ATOM 1544 C CA . LEU A 1 184 ? 5.102 3.522 -2.617 1.00 97.81 184 LEU A CA 1
ATOM 1545 C C . LEU A 1 184 ? 4.410 4.716 -1.949 1.00 97.81 184 LEU A C 1
ATOM 1547 O O . LEU A 1 184 ? 4.945 5.826 -2.000 1.00 97.81 184 LEU A O 1
ATOM 1551 N N . LEU A 1 185 ? 3.280 4.492 -1.272 1.00 98.38 185 LEU A N 1
ATOM 1552 C CA . LEU A 1 185 ? 2.554 5.522 -0.531 1.00 98.38 185 LEU A CA 1
ATOM 1553 C C . LEU A 1 185 ? 3.420 6.152 0.561 1.00 98.38 185 LEU A C 1
ATOM 1555 O O . LEU A 1 185 ? 3.579 7.374 0.595 1.00 98.38 185 LEU A O 1
ATOM 1559 N N . CYS A 1 186 ? 4.028 5.335 1.423 1.00 97.94 186 CYS A N 1
ATOM 1560 C CA . CYS A 1 186 ? 4.843 5.816 2.535 1.00 97.94 186 CYS A CA 1
ATOM 1561 C C . CYS A 1 186 ? 6.045 6.631 2.047 1.00 97.94 186 CYS A C 1
ATOM 1563 O O . CYS A 1 186 ? 6.359 7.690 2.607 1.00 97.94 186 CYS A O 1
ATOM 1565 N N . LYS A 1 187 ? 6.718 6.187 0.977 1.00 97.75 187 LYS A N 1
ATOM 1566 C CA . LYS A 1 187 ? 7.833 6.942 0.393 1.00 97.75 187 LYS A CA 1
ATOM 1567 C C . LYS A 1 187 ? 7.351 8.223 -0.282 1.00 97.75 187 LYS A C 1
ATOM 1569 O O . LYS A 1 187 ? 8.002 9.259 -0.116 1.00 97.75 187 LYS A O 1
ATOM 1574 N N . ALA A 1 188 ? 6.228 8.185 -1.001 1.00 98.12 188 ALA A N 1
ATOM 1575 C CA . ALA A 1 188 ? 5.652 9.349 -1.666 1.00 98.12 188 ALA A CA 1
ATOM 1576 C C . ALA A 1 188 ? 5.266 10.423 -0.643 1.00 98.12 188 ALA A C 1
ATOM 1578 O O . ALA A 1 188 ? 5.747 11.550 -0.741 1.00 98.12 188 ALA A O 1
ATOM 1579 N N . ALA A 1 189 ? 4.524 10.051 0.400 1.00 97.88 189 ALA A N 1
ATOM 1580 C CA . ALA A 1 189 ? 4.118 10.930 1.494 1.00 97.88 189 ALA A CA 1
ATOM 1581 C C . ALA A 1 189 ? 5.311 11.550 2.248 1.00 97.88 189 ALA A C 1
ATOM 1583 O O . ALA A 1 189 ? 5.248 12.699 2.697 1.00 97.88 189 ALA A O 1
ATOM 1584 N N . ARG A 1 190 ? 6.424 10.811 2.373 1.00 96.88 190 ARG A N 1
ATOM 1585 C CA . ARG A 1 190 ? 7.655 11.294 3.021 1.00 96.88 190 ARG A CA 1
ATOM 1586 C C . ARG A 1 190 ? 8.461 12.243 2.131 1.00 96.88 190 ARG A C 1
ATOM 1588 O O . ARG A 1 190 ? 9.008 13.224 2.628 1.00 96.88 190 ARG A O 1
ATOM 1595 N N . LYS A 1 191 ? 8.582 11.944 0.833 1.00 95.44 191 LYS A N 1
ATOM 1596 C CA . LYS A 1 191 ? 9.459 12.670 -0.107 1.00 95.44 191 LYS A CA 1
ATOM 1597 C C . LYS A 1 191 ? 8.762 13.830 -0.823 1.00 95.44 191 LYS A C 1
ATOM 1599 O O . LYS A 1 191 ? 9.448 14.759 -1.248 1.00 95.44 191 LYS A O 1
ATOM 1604 N N . ARG A 1 192 ? 7.441 13.771 -1.012 1.00 95.81 192 ARG A N 1
ATOM 1605 C CA . ARG A 1 192 ? 6.662 14.681 -1.867 1.00 95.81 192 ARG A CA 1
ATOM 1606 C C . ARG A 1 192 ? 5.562 15.342 -1.039 1.00 95.81 192 ARG A C 1
ATOM 1608 O O . ARG A 1 192 ? 4.701 14.672 -0.477 1.00 95.81 192 ARG A O 1
ATOM 1615 N N . LYS A 1 193 ? 5.654 16.668 -0.904 1.00 93.19 193 LYS A N 1
ATOM 1616 C CA . LYS A 1 193 ? 4.918 17.457 0.099 1.00 93.19 193 LYS A CA 1
ATOM 1617 C C . LYS A 1 193 ? 3.402 17.392 -0.091 1.00 93.19 193 LYS A C 1
ATOM 1619 O O . LYS A 1 193 ? 2.679 17.436 0.896 1.00 93.19 193 LYS A O 1
ATOM 1624 N N . GLU A 1 194 ? 2.955 17.282 -1.336 1.00 94.56 194 GLU A N 1
ATOM 1625 C CA . GLU A 1 194 ? 1.548 17.251 -1.739 1.00 94.56 194 GLU A CA 1
ATOM 1626 C C . GLU A 1 194 ? 0.844 15.923 -1.427 1.00 94.56 194 GLU A C 1
ATOM 1628 O O . GLU A 1 194 ? -0.360 15.918 -1.204 1.00 94.56 194 GLU A O 1
ATOM 1633 N N . VAL A 1 195 ? 1.581 14.809 -1.352 1.00 97.69 195 VAL A N 1
ATOM 1634 C CA . VAL A 1 195 ? 0.969 13.471 -1.301 1.00 97.69 195 VAL A CA 1
ATOM 1635 C C . VAL A 1 195 ? 0.313 13.191 0.050 1.00 97.69 195 VAL A C 1
ATOM 1637 O O . VAL A 1 195 ? -0.791 12.657 0.094 1.00 97.69 195 VAL A O 1
ATOM 1640 N N . LEU A 1 196 ? 0.968 13.559 1.159 1.00 97.88 196 LEU A N 1
ATOM 1641 C CA . LEU A 1 196 ? 0.425 13.288 2.494 1.00 97.88 196 LEU A CA 1
ATOM 1642 C C . LEU A 1 196 ? -0.905 14.027 2.749 1.00 97.88 196 LEU A C 1
ATOM 1644 O O . LEU A 1 196 ? -1.858 13.346 3.117 1.00 97.88 196 LEU A O 1
ATOM 1648 N N . PRO A 1 197 ? -1.014 15.361 2.554 1.00 97.62 197 PRO A N 1
ATOM 1649 C CA . PRO A 1 197 ? -2.282 16.060 2.762 1.00 97.62 197 PRO A CA 1
ATOM 1650 C C . PRO A 1 197 ? -3.412 15.516 1.883 1.00 97.62 197 PRO A C 1
ATOM 1652 O O . PRO A 1 197 ? -4.491 15.254 2.396 1.00 97.62 197 PRO A O 1
ATOM 1655 N N . GLN A 1 198 ? -3.142 15.264 0.595 1.00 97.88 198 GLN A N 1
ATOM 1656 C CA . GLN A 1 198 ? -4.138 14.730 -0.341 1.00 97.88 198 GLN A CA 1
ATOM 1657 C C . GLN A 1 198 ? -4.650 13.346 0.073 1.00 97.88 198 GLN A C 1
ATOM 1659 O O . GLN A 1 198 ? -5.848 13.085 -0.004 1.00 97.88 198 GLN A O 1
ATOM 1664 N N . MET A 1 199 ? -3.757 12.456 0.522 1.00 98.25 199 MET A N 1
ATOM 1665 C CA . MET A 1 199 ? -4.169 11.127 0.976 1.00 98.25 199 MET A CA 1
ATOM 1666 C C . MET A 1 199 ? -4.953 11.193 2.292 1.00 98.25 199 MET A C 1
ATOM 1668 O O . MET A 1 199 ? -5.947 10.486 2.440 1.00 98.25 199 MET A O 1
ATOM 1672 N N . MET A 1 200 ? -4.538 12.043 3.237 1.00 98.12 200 MET A N 1
ATOM 1673 C CA . MET A 1 200 ? -5.252 12.203 4.507 1.00 98.12 200 MET A CA 1
ATOM 1674 C C . MET A 1 200 ? -6.647 12.792 4.305 1.00 98.12 200 MET A C 1
ATOM 1676 O O . MET A 1 200 ? -7.594 12.297 4.907 1.00 98.12 200 MET A O 1
ATOM 1680 N N . GLU A 1 201 ? -6.789 13.793 3.435 1.00 98.12 201 GLU A N 1
ATOM 1681 C CA . GLU A 1 201 ? -8.088 14.362 3.068 1.00 98.12 201 GLU A CA 1
ATOM 1682 C C . GLU A 1 201 ? -9.000 13.305 2.433 1.00 98.12 201 GLU A C 1
ATOM 1684 O O . GLU A 1 201 ? -10.142 13.140 2.858 1.00 98.12 201 GLU A O 1
ATOM 1689 N N . PHE A 1 202 ? -8.475 12.522 1.487 1.00 98.50 202 PHE A N 1
ATOM 1690 C CA . PHE A 1 202 ? -9.216 11.436 0.847 1.00 98.50 202 PHE A CA 1
ATOM 1691 C C . PHE A 1 202 ? -9.681 10.364 1.847 1.00 98.50 202 PHE A C 1
ATOM 1693 O O . PHE A 1 202 ? -10.853 9.992 1.855 1.00 98.50 202 PHE A O 1
ATOM 1700 N N . CYS A 1 203 ? -8.792 9.893 2.730 1.00 98.44 203 CYS A N 1
ATOM 1701 C CA . CYS A 1 203 ? -9.155 8.913 3.757 1.00 98.44 203 CYS A CA 1
ATOM 1702 C C . CYS A 1 203 ? -10.181 9.487 4.743 1.00 98.44 203 CYS A C 1
ATOM 1704 O O . CYS A 1 203 ? -11.124 8.798 5.123 1.00 98.44 203 CYS A O 1
ATOM 1706 N N . HIS A 1 204 ? -10.034 10.756 5.132 1.00 97.31 204 HIS A N 1
ATOM 1707 C CA . HIS A 1 204 ? -10.957 11.416 6.049 1.00 97.31 204 HIS A CA 1
ATOM 1708 C C . HIS A 1 204 ? -12.367 11.553 5.462 1.00 97.31 204 HIS A C 1
ATOM 1710 O O . HIS A 1 20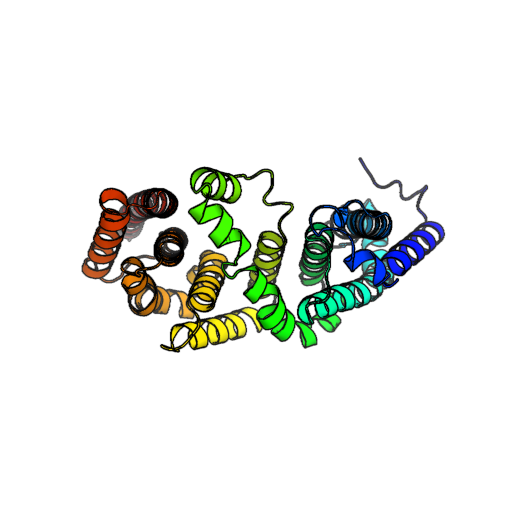4 ? -13.337 11.281 6.163 1.00 97.31 204 HIS A O 1
ATOM 1716 N N . GLN A 1 205 ? -12.490 11.896 4.175 1.00 97.81 205 GLN A N 1
ATOM 1717 C CA . GLN A 1 205 ? -13.785 11.944 3.483 1.00 97.81 205 GLN A CA 1
ATOM 1718 C C . GLN A 1 205 ? -14.499 10.584 3.507 1.00 97.81 205 GLN A C 1
ATOM 1720 O O . GLN A 1 205 ? -15.700 10.531 3.751 1.00 97.81 205 GLN A O 1
ATOM 1725 N N . ILE A 1 206 ? -13.760 9.484 3.325 1.00 97.88 206 ILE A N 1
ATOM 1726 C CA . ILE A 1 206 ? -14.314 8.120 3.391 1.00 97.88 206 ILE A CA 1
ATOM 1727 C C . ILE A 1 206 ? -14.774 7.766 4.809 1.00 97.88 206 ILE A C 1
ATOM 1729 O O . ILE A 1 206 ? -15.822 7.149 4.979 1.00 97.88 206 ILE A O 1
ATOM 1733 N N . LEU A 1 207 ? -14.001 8.143 5.831 1.00 96.94 207 LEU A N 1
ATOM 1734 C CA . LEU A 1 207 ? -14.346 7.867 7.228 1.00 96.94 207 LEU A CA 1
ATOM 1735 C C . LEU A 1 207 ? -15.536 8.703 7.721 1.00 96.94 207 LEU A C 1
ATOM 1737 O O . LEU A 1 207 ? -16.313 8.224 8.545 1.00 96.94 207 LEU A O 1
ATOM 1741 N N . MET A 1 208 ? -15.686 9.930 7.215 1.00 96.00 208 MET A N 1
ATOM 1742 C CA . MET A 1 208 ? -16.811 10.817 7.527 1.00 96.00 208 MET A CA 1
ATOM 1743 C C . MET A 1 208 ? -18.128 10.384 6.882 1.00 96.00 208 MET A C 1
ATOM 1745 O O . MET A 1 208 ? -19.190 10.727 7.395 1.00 96.00 208 MET A O 1
ATOM 1749 N N . ASP A 1 209 ? -18.080 9.650 5.772 1.00 95.62 209 ASP A N 1
ATOM 1750 C CA . ASP A 1 209 ? -19.277 9.195 5.076 1.00 95.62 209 ASP A CA 1
ATOM 1751 C C . ASP A 1 209 ? -19.918 7.992 5.810 1.00 95.62 209 ASP A C 1
ATOM 1753 O O . ASP A 1 209 ? -19.358 6.884 5.838 1.00 95.62 209 ASP A O 1
ATOM 1757 N N . PRO A 1 210 ? -21.115 8.154 6.409 1.00 89.88 210 PRO A N 1
ATOM 1758 C CA . PRO A 1 210 ? -21.793 7.058 7.093 1.00 89.88 210 PRO A CA 1
ATOM 1759 C C . PRO A 1 210 ? -22.219 5.950 6.120 1.00 89.88 210 PRO A C 1
ATOM 1761 O O . PRO A 1 210 ? -22.292 4.794 6.533 1.00 89.88 210 PRO A O 1
ATOM 1764 N N . SER A 1 211 ? -22.439 6.287 4.845 1.00 93.25 211 SER A N 1
ATOM 1765 C CA . SER A 1 211 ? -22.857 5.373 3.780 1.00 93.25 211 SER A CA 1
ATOM 1766 C C . SER A 1 211 ? -21.697 4.719 3.028 1.00 93.25 211 SER A C 1
ATOM 1768 O O . SER A 1 211 ? -21.931 3.852 2.185 1.00 93.25 211 SER A O 1
ATOM 1770 N N . ALA A 1 212 ? -20.452 5.096 3.337 1.00 93.56 212 ALA A N 1
ATOM 1771 C CA . ALA A 1 212 ? -19.291 4.514 2.686 1.00 93.56 212 ALA A CA 1
ATOM 1772 C C . ALA A 1 212 ? -19.210 3.006 2.937 1.00 93.56 212 ALA A C 1
ATOM 1774 O O . ALA A 1 212 ? -19.364 2.532 4.067 1.00 93.56 212 ALA A O 1
ATOM 1775 N N . ASP A 1 213 ? -18.886 2.285 1.863 1.00 95.50 213 ASP A N 1
ATOM 1776 C CA . ASP A 1 213 ? -18.592 0.858 1.880 1.00 95.50 213 ASP A CA 1
ATOM 1777 C C . ASP A 1 213 ? -17.612 0.522 3.030 1.00 95.50 213 ASP A C 1
ATOM 1779 O O . ASP A 1 213 ? -16.515 1.097 3.097 1.00 95.50 213 ASP A O 1
ATOM 1783 N N . PRO A 1 214 ? -17.973 -0.407 3.933 1.00 96.69 214 PRO A N 1
ATOM 1784 C CA . PRO A 1 214 ? -17.106 -0.888 5.002 1.00 96.69 214 PRO A CA 1
ATOM 1785 C C . PRO A 1 214 ? -15.693 -1.291 4.550 1.00 96.69 214 PRO A C 1
ATOM 1787 O O . PRO A 1 214 ? -14.728 -1.022 5.264 1.00 96.69 214 PRO A O 1
ATOM 1790 N N . ARG A 1 215 ? -15.517 -1.858 3.348 1.00 97.06 215 ARG A N 1
ATOM 1791 C CA . ARG A 1 215 ? -14.185 -2.184 2.791 1.00 97.06 215 ARG A CA 1
ATOM 1792 C C . ARG A 1 215 ? -13.358 -0.942 2.469 1.00 97.06 215 ARG A C 1
ATOM 1794 O O . ARG A 1 215 ? -12.133 -0.941 2.596 1.00 97.06 215 ARG A O 1
ATOM 1801 N N . ARG A 1 216 ? -14.012 0.160 2.097 1.00 97.75 216 ARG A N 1
ATOM 1802 C CA . ARG A 1 216 ? -13.339 1.453 1.922 1.00 97.75 216 ARG A CA 1
ATOM 1803 C C . ARG A 1 216 ? -12.940 2.058 3.265 1.00 97.75 216 ARG A C 1
ATOM 1805 O O . ARG A 1 216 ? -11.873 2.663 3.339 1.00 97.75 216 ARG A O 1
ATOM 1812 N N . LYS A 1 217 ? -13.735 1.868 4.324 1.00 97.81 217 LYS A N 1
ATOM 1813 C CA . LYS A 1 217 ? -13.343 2.266 5.689 1.00 97.81 217 LYS A CA 1
ATOM 1814 C C . LYS A 1 217 ? -12.113 1.486 6.160 1.00 97.81 217 LYS A C 1
ATOM 1816 O O . LYS A 1 217 ? -11.173 2.110 6.646 1.00 97.81 217 LYS A O 1
ATOM 1821 N N . ASP A 1 218 ? -12.066 0.173 5.917 1.00 97.81 218 ASP A N 1
ATOM 1822 C CA . ASP A 1 218 ? -10.858 -0.640 6.141 1.00 97.81 218 ASP A CA 1
ATOM 1823 C C . ASP A 1 218 ? -9.645 -0.079 5.380 1.00 97.81 218 ASP A C 1
ATOM 1825 O O . ASP A 1 218 ? -8.616 0.199 5.992 1.00 97.81 218 ASP A O 1
ATOM 1829 N N . GLY A 1 219 ? -9.782 0.183 4.075 1.00 97.94 219 GLY A N 1
ATOM 1830 C CA . GLY A 1 219 ? -8.697 0.747 3.265 1.00 97.94 219 GLY A CA 1
ATOM 1831 C C . GLY A 1 219 ? -8.206 2.109 3.767 1.00 97.94 219 GLY A C 1
ATOM 1832 O O . GLY A 1 219 ? -7.000 2.355 3.812 1.00 97.94 219 GLY A O 1
ATOM 1833 N N . ALA A 1 220 ? -9.115 2.985 4.210 1.00 98.62 220 ALA A N 1
ATOM 1834 C CA . ALA A 1 220 ? -8.763 4.284 4.785 1.00 98.62 220 ALA A CA 1
ATOM 1835 C C . ALA A 1 220 ? -7.956 4.123 6.080 1.00 98.62 220 ALA A C 1
ATOM 1837 O O . ALA A 1 220 ? -6.905 4.748 6.237 1.00 98.62 220 ALA A O 1
ATOM 1838 N N . LEU A 1 221 ? -8.397 3.232 6.971 1.00 98.50 221 LEU A N 1
ATOM 1839 C CA . LEU A 1 221 ? -7.663 2.883 8.185 1.00 98.50 221 LEU A CA 1
ATOM 1840 C C . LEU A 1 221 ? -6.302 2.246 7.878 1.00 98.50 221 LEU A C 1
ATOM 1842 O O . LEU A 1 221 ? -5.308 2.581 8.523 1.00 98.50 221 LEU A O 1
ATOM 1846 N N . HIS A 1 222 ? -6.226 1.386 6.862 1.00 98.06 222 HIS A N 1
ATOM 1847 C CA . HIS A 1 222 ? -4.984 0.764 6.419 1.00 98.06 222 HIS A CA 1
ATOM 1848 C C . HIS A 1 222 ? -3.975 1.814 5.924 1.00 98.06 222 HIS A C 1
ATOM 1850 O O . HIS A 1 222 ? -2.823 1.822 6.363 1.00 98.06 222 HIS A O 1
ATOM 1856 N N . CYS A 1 223 ? -4.401 2.754 5.071 1.00 98.50 223 CYS A N 1
ATOM 1857 C CA . CYS A 1 223 ? -3.559 3.861 4.614 1.00 98.50 223 CYS A CA 1
ATOM 1858 C C . CYS A 1 223 ? -3.082 4.749 5.774 1.00 98.50 223 CYS A C 1
ATOM 1860 O O . CYS A 1 223 ? -1.898 5.086 5.836 1.00 98.50 223 CYS A O 1
ATOM 1862 N N . ILE A 1 224 ? -3.976 5.118 6.698 1.00 98.50 224 ILE A N 1
ATOM 1863 C CA . ILE A 1 224 ? -3.640 5.968 7.851 1.00 98.50 224 ILE A CA 1
ATOM 1864 C C . ILE A 1 224 ? -2.647 5.260 8.781 1.00 98.50 224 ILE A C 1
ATOM 1866 O O . ILE A 1 224 ? -1.634 5.856 9.151 1.00 98.50 224 ILE A O 1
ATOM 1870 N N . GLY A 1 225 ? -2.885 3.987 9.113 1.00 97.94 225 GLY A N 1
ATOM 1871 C CA . GLY A 1 225 ? -1.979 3.194 9.947 1.00 97.94 225 GLY A CA 1
ATOM 1872 C C . GLY A 1 225 ? -0.604 3.006 9.303 1.00 97.94 225 GLY A C 1
ATOM 1873 O O . GLY A 1 225 ? 0.415 3.213 9.958 1.00 97.94 225 GLY A O 1
ATOM 1874 N N . ALA A 1 226 ? -0.540 2.759 7.989 1.00 97.56 226 ALA A N 1
ATOM 1875 C CA . ALA A 1 226 ? 0.731 2.669 7.264 1.00 97.56 226 ALA A CA 1
ATOM 1876 C C . ALA A 1 226 ? 1.540 3.980 7.302 1.00 97.56 226 ALA A C 1
ATOM 1878 O O . ALA A 1 226 ? 2.772 3.972 7.231 1.00 97.56 226 ALA A O 1
ATOM 1879 N N . LEU A 1 227 ? 0.851 5.118 7.427 1.00 98.25 227 LEU A N 1
ATOM 1880 C CA . LEU A 1 227 ? 1.439 6.450 7.532 1.00 98.25 227 LEU A CA 1
ATOM 1881 C C . LEU A 1 227 ? 1.685 6.897 8.985 1.00 98.25 227 LEU A C 1
ATOM 1883 O O . LEU A 1 227 ? 2.225 7.991 9.176 1.00 98.25 227 LEU A O 1
ATOM 1887 N N . ALA A 1 228 ? 1.360 6.081 9.996 1.00 97.50 228 ALA A N 1
ATOM 1888 C CA . ALA A 1 228 ? 1.412 6.457 11.412 1.00 97.50 228 ALA A CA 1
ATOM 1889 C C . ALA A 1 228 ? 2.777 7.024 11.836 1.00 97.50 228 ALA A C 1
ATOM 1891 O O . ALA A 1 228 ? 2.842 8.113 12.406 1.00 97.50 228 ALA A O 1
ATOM 1892 N N . GLU A 1 229 ? 3.886 6.372 11.464 1.00 95.69 229 GLU A N 1
ATOM 1893 C CA . GLU A 1 229 ? 5.247 6.850 11.773 1.00 95.69 229 GLU A CA 1
ATOM 1894 C C . GLU A 1 229 ? 5.495 8.280 11.250 1.00 95.69 229 GLU A C 1
ATOM 1896 O O . GLU A 1 229 ? 6.136 9.104 11.907 1.00 95.69 229 GLU A O 1
ATOM 1901 N N . LEU A 1 230 ? 4.986 8.598 10.054 1.00 96.56 230 LEU A N 1
ATOM 1902 C CA . LEU A 1 230 ? 5.131 9.919 9.445 1.00 96.56 230 LEU A CA 1
ATOM 1903 C C . LEU A 1 230 ? 4.189 10.947 10.085 1.00 96.56 230 LEU A C 1
ATOM 1905 O O . LEU A 1 230 ? 4.592 12.097 10.278 1.00 96.56 230 LEU A O 1
ATOM 1909 N N . LEU A 1 231 ? 2.957 10.544 10.403 1.00 97.56 231 LEU A N 1
ATOM 1910 C CA . LEU A 1 231 ? 1.946 11.387 11.043 1.00 97.56 231 LEU A CA 1
ATOM 1911 C C . LEU A 1 231 ? 2.385 11.795 12.453 1.00 97.56 231 LEU A C 1
ATOM 1913 O O . LEU A 1 231 ? 2.364 12.980 12.782 1.00 97.56 231 LEU A O 1
ATOM 1917 N N . LEU A 1 232 ? 2.904 10.851 13.242 1.00 95.62 232 LEU A N 1
ATOM 1918 C CA . LEU A 1 232 ? 3.405 11.098 14.597 1.00 95.62 232 LEU A CA 1
ATOM 1919 C C . LEU A 1 232 ? 4.632 12.023 14.627 1.00 95.62 232 LEU A C 1
ATOM 1921 O O . LEU A 1 232 ? 4.834 12.754 15.595 1.00 95.62 232 LEU A O 1
ATOM 1925 N N . LYS A 1 233 ? 5.433 12.059 13.555 1.00 95.25 233 LYS A N 1
ATOM 1926 C CA . LYS A 1 233 ? 6.571 12.988 13.426 1.00 95.25 233 LYS A CA 1
ATOM 1927 C C . LYS A 1 233 ? 6.157 14.428 13.115 1.00 95.25 233 LYS A C 1
ATOM 1929 O O . LYS A 1 233 ? 6.956 15.343 13.310 1.00 95.25 233 LYS A O 1
ATOM 1934 N N . LYS A 1 234 ? 4.940 14.661 12.612 1.00 95.00 234 LYS A N 1
ATOM 1935 C CA . LYS A 1 234 ? 4.456 15.992 12.219 1.00 95.00 234 LYS A CA 1
ATOM 1936 C C . LYS A 1 234 ? 3.458 16.517 13.247 1.00 95.00 234 LYS A C 1
ATOM 1938 O O . LYS A 1 234 ? 2.330 16.040 13.298 1.00 95.00 234 LYS A O 1
ATOM 1943 N N . ARG A 1 235 ? 3.845 17.556 14.002 1.00 93.69 235 ARG A N 1
ATOM 1944 C CA . ARG A 1 235 ? 3.049 18.131 15.109 1.00 93.69 235 ARG A CA 1
ATOM 1945 C C . ARG A 1 235 ? 1.566 18.325 14.763 1.00 93.69 235 ARG A C 1
ATOM 1947 O O . ARG A 1 235 ? 0.716 17.815 15.476 1.00 93.69 235 ARG A O 1
ATOM 1954 N N . MET A 1 236 ? 1.290 18.970 13.627 1.00 93.69 236 MET A N 1
ATOM 1955 C CA . MET A 1 236 ? -0.071 19.274 13.168 1.00 93.69 236 MET A CA 1
ATOM 1956 C C . MET A 1 236 ? -0.973 18.045 12.993 1.00 93.69 236 MET A C 1
ATOM 1958 O O . MET A 1 236 ? -2.176 18.154 13.187 1.00 93.69 236 MET A O 1
ATOM 1962 N N . TYR A 1 237 ? -0.404 16.894 12.618 1.00 95.38 237 TYR A N 1
ATOM 1963 C CA . TYR A 1 237 ? -1.150 15.642 12.499 1.00 95.38 237 TYR A CA 1
ATOM 1964 C C . TYR A 1 237 ? -1.222 14.944 13.849 1.00 95.38 237 TYR A C 1
ATOM 1966 O O . TYR A 1 237 ? -2.307 14.556 14.261 1.00 95.38 237 TYR A O 1
ATOM 1974 N N . ARG A 1 238 ? -0.091 14.836 14.560 1.00 94.12 238 ARG A N 1
ATOM 1975 C CA . ARG A 1 238 ? -0.001 14.182 15.873 1.00 94.12 238 ARG A CA 1
ATOM 1976 C C . ARG A 1 238 ? -1.067 14.677 16.855 1.00 94.12 238 ARG A C 1
ATOM 1978 O O . ARG A 1 238 ? -1.702 13.851 17.493 1.00 94.12 238 ARG A O 1
ATOM 1985 N N . GLU A 1 239 ? -1.286 15.990 16.932 1.00 92.50 239 GLU A N 1
ATOM 1986 C CA . GLU A 1 239 ? -2.289 16.614 17.817 1.00 92.50 239 GLU A CA 1
ATOM 1987 C C . GLU A 1 239 ? -3.736 16.195 17.491 1.00 92.50 239 GLU A C 1
ATOM 1989 O O . GLU A 1 239 ? -4.598 16.234 18.359 1.00 92.50 239 GLU A O 1
ATOM 1994 N N . GLN A 1 240 ? -4.008 15.752 16.260 1.00 93.81 240 GLN A N 1
ATOM 1995 C CA . GLN A 1 240 ? -5.339 15.334 15.807 1.00 93.81 240 GLN A CA 1
ATOM 1996 C C . GLN A 1 240 ? -5.534 13.811 15.838 1.00 93.81 240 GLN A C 1
ATOM 1998 O O . GLN A 1 240 ? -6.660 13.338 15.682 1.00 93.81 240 GLN A O 1
ATOM 2003 N N . MET A 1 241 ? -4.462 13.024 16.005 1.00 94.88 241 MET A N 1
ATOM 2004 C CA . MET A 1 241 ? -4.549 11.562 15.899 1.00 94.88 241 MET A CA 1
ATOM 2005 C C . MET A 1 241 ? -5.364 10.949 17.031 1.00 94.88 241 MET A C 1
ATOM 2007 O O . MET A 1 241 ? -6.120 10.025 16.773 1.00 94.88 241 MET A O 1
ATOM 2011 N N . GLU A 1 242 ? -5.287 11.488 18.248 1.00 94.50 242 GLU A N 1
ATOM 2012 C CA . GLU A 1 242 ? -6.094 10.993 19.369 1.00 94.50 242 GLU A CA 1
ATOM 2013 C C . GLU A 1 242 ? -7.598 11.130 19.091 1.00 94.50 242 GLU A C 1
ATOM 2015 O O . GLU A 1 242 ? -8.356 10.177 19.265 1.00 94.50 242 GLU A O 1
ATOM 2020 N N . LEU A 1 243 ? -8.025 12.289 18.579 1.00 95.44 243 LEU A N 1
ATOM 2021 C CA . LEU A 1 243 ? -9.416 12.524 18.196 1.00 95.44 243 LEU A CA 1
ATOM 2022 C C . LEU A 1 243 ? -9.837 11.643 17.008 1.00 95.44 243 LEU A C 1
ATOM 2024 O O . LEU A 1 243 ? -10.961 11.151 16.964 1.00 95.44 243 LEU A O 1
ATOM 2028 N N . MET A 1 244 ? -8.933 11.408 16.054 1.00 96.56 244 MET A N 1
ATOM 2029 C CA . MET A 1 244 ? -9.174 10.503 14.927 1.00 96.56 244 MET A CA 1
ATOM 2030 C C . MET A 1 244 ? -9.398 9.059 15.403 1.00 96.56 244 MET A C 1
ATOM 2032 O O . MET A 1 244 ? -10.351 8.416 14.963 1.00 96.56 244 MET A O 1
ATOM 2036 N N . LEU A 1 245 ? -8.584 8.569 16.347 1.00 97.06 245 LEU A N 1
ATOM 2037 C CA . LEU A 1 245 ? -8.764 7.242 16.941 1.00 97.06 245 LEU A CA 1
ATOM 2038 C C . LEU A 1 245 ? -10.119 7.133 17.656 1.00 97.06 245 LEU A C 1
ATOM 2040 O O . LEU A 1 245 ? -10.863 6.186 17.408 1.00 97.06 245 LEU A O 1
ATOM 2044 N N . GLN A 1 246 ? -10.477 8.127 18.472 1.00 96.62 246 GLN A N 1
ATOM 2045 C CA . GLN A 1 246 ? -11.754 8.146 19.194 1.00 96.62 246 GLN A CA 1
ATOM 2046 C C . GLN A 1 246 ? -12.968 8.162 18.262 1.00 96.62 246 GLN A C 1
ATOM 2048 O O . GLN A 1 246 ? -13.921 7.420 18.481 1.00 96.62 246 GLN A O 1
ATOM 2053 N N . ASN A 1 247 ? -12.933 8.988 17.216 1.00 96.38 247 ASN A N 1
ATOM 2054 C CA . ASN A 1 247 ? -14.096 9.197 16.357 1.00 96.38 247 ASN A CA 1
ATOM 2055 C C . ASN A 1 247 ? -14.291 8.093 15.316 1.00 96.38 247 ASN A C 1
ATOM 2057 O O . ASN A 1 247 ? -15.427 7.840 14.919 1.00 96.38 247 ASN A O 1
ATOM 2061 N N . TYR A 1 248 ? -13.213 7.451 14.853 1.00 97.12 248 TYR A N 1
ATOM 2062 C CA . TYR A 1 248 ? -13.292 6.512 13.727 1.00 97.12 248 TYR A CA 1
ATOM 2063 C C . TYR A 1 248 ? -12.794 5.108 14.039 1.00 97.12 248 TYR A C 1
ATOM 2065 O O . TYR A 1 248 ? -13.291 4.165 13.436 1.00 97.12 248 TYR A O 1
ATOM 2073 N N . VAL A 1 249 ? -11.840 4.936 14.958 1.00 97.75 249 VAL A N 1
ATOM 2074 C CA . VAL A 1 249 ? -11.269 3.613 15.260 1.00 97.75 249 VAL A CA 1
ATOM 2075 C C . VAL A 1 249 ? -12.032 2.934 16.391 1.00 97.75 249 VAL A C 1
ATOM 2077 O O . VAL A 1 249 ? -12.442 1.786 16.241 1.00 97.75 249 VAL A O 1
ATOM 2080 N N . PHE A 1 250 ? -12.291 3.642 17.494 1.00 97.50 250 PHE A N 1
ATOM 2081 C CA . PHE A 1 250 ? -12.961 3.065 18.665 1.00 97.50 250 PHE A CA 1
ATOM 2082 C C . PHE A 1 250 ? -14.369 2.527 18.360 1.00 97.50 250 PHE A C 1
ATOM 2084 O O . PHE A 1 250 ? -14.672 1.416 18.797 1.00 97.50 250 PHE A O 1
ATOM 2091 N N . PRO A 1 251 ? -15.226 3.215 17.573 1.00 97.06 251 PRO A N 1
ATOM 2092 C CA . PRO A 1 251 ? -16.537 2.670 17.225 1.00 97.06 251 PRO A CA 1
ATOM 2093 C C . PRO A 1 251 ? -16.432 1.379 16.406 1.00 97.06 251 PRO A C 1
ATOM 2095 O O . PRO A 1 251 ? -17.265 0.487 16.542 1.00 97.06 251 PRO A O 1
ATOM 2098 N N . LEU A 1 252 ? -15.390 1.260 15.578 1.00 97.19 252 LEU A N 1
ATOM 2099 C CA . LEU A 1 252 ? -15.182 0.107 14.706 1.00 97.19 252 LEU A CA 1
ATOM 2100 C C . LEU A 1 252 ? -14.656 -1.132 15.441 1.00 97.19 252 LEU A C 1
ATOM 2102 O O . LEU A 1 252 ? -14.814 -2.222 14.904 1.00 97.19 252 LEU A O 1
ATOM 2106 N N . LEU A 1 253 ? -14.126 -1.000 16.664 1.00 97.25 253 LEU A N 1
ATOM 2107 C CA . LEU A 1 253 ? -13.837 -2.149 17.543 1.00 97.25 253 LEU A CA 1
ATOM 2108 C C . LEU A 1 253 ? -15.122 -2.881 17.961 1.00 97.25 253 LEU A C 1
ATOM 2110 O O . LEU A 1 253 ? -15.095 -4.062 18.244 1.00 97.25 253 LEU A O 1
ATOM 2114 N N . ASN A 1 254 ? -16.284 -2.223 17.904 1.00 96.31 254 ASN A N 1
ATOM 2115 C CA . ASN A 1 254 ? -17.586 -2.864 18.131 1.00 96.31 254 ASN A CA 1
ATOM 2116 C C . ASN A 1 254 ? -18.351 -3.137 16.821 1.00 96.31 254 ASN A C 1
ATOM 2118 O O . ASN A 1 254 ? -19.562 -3.363 16.837 1.00 96.31 254 ASN A O 1
ATOM 2122 N N . SER A 1 255 ? -17.675 -3.077 15.667 1.00 96.50 255 SER A N 1
ATOM 2123 C CA . SER A 1 255 ? -18.288 -3.365 14.365 1.00 96.50 255 SER A CA 1
ATOM 2124 C C . SER A 1 255 ? -18.816 -4.802 14.323 1.00 96.50 255 SER A C 1
ATOM 2126 O O . SER A 1 255 ? -18.150 -5.694 14.842 1.00 96.50 255 SER A O 1
ATOM 2128 N N . PRO A 1 256 ? -19.939 -5.094 13.639 1.00 95.94 256 PRO A N 1
ATOM 2129 C CA . PRO A 1 256 ? -20.356 -6.476 13.402 1.00 95.94 256 PRO A CA 1
ATOM 2130 C C . PRO A 1 256 ? -19.386 -7.245 12.487 1.00 95.94 256 PRO A C 1
ATOM 2132 O O . PRO A 1 256 ? -19.416 -8.470 12.465 1.00 95.94 256 PRO A O 1
ATOM 2135 N N . MET A 1 257 ? -18.515 -6.550 11.747 1.00 96.88 257 MET A N 1
ATOM 2136 C CA . MET A 1 257 ? -17.580 -7.151 10.791 1.00 96.88 257 MET A CA 1
ATOM 2137 C C . MET A 1 257 ? -16.201 -7.382 11.420 1.00 96.88 257 MET A C 1
ATOM 2139 O O . MET A 1 257 ? -15.532 -6.415 11.794 1.00 96.88 257 MET A O 1
ATOM 2143 N N . GLY A 1 258 ? -15.753 -8.640 11.479 1.00 97.25 258 GLY A N 1
ATOM 2144 C CA . GLY A 1 258 ? -14.482 -9.033 12.099 1.00 97.25 258 GLY A CA 1
ATOM 2145 C C . GLY A 1 258 ? -13.257 -8.341 11.517 1.00 97.25 258 GLY A C 1
ATOM 2146 O O . GLY A 1 258 ? -12.438 -7.806 12.261 1.00 97.25 258 GLY A O 1
ATOM 2147 N N . TYR A 1 259 ? -13.156 -8.250 10.189 1.00 96.88 259 TYR A N 1
ATOM 2148 C CA . TYR A 1 259 ? -12.012 -7.603 9.539 1.00 96.88 259 TYR A CA 1
ATOM 2149 C C . TYR A 1 259 ? -11.864 -6.118 9.917 1.00 96.88 259 TYR A C 1
ATOM 2151 O O . TYR A 1 259 ? -10.742 -5.621 10.013 1.00 96.88 259 TYR A O 1
ATOM 2159 N N . LEU A 1 260 ? -12.970 -5.413 10.206 1.00 98.06 260 LEU A N 1
ATOM 2160 C CA . LEU A 1 260 ? -12.928 -4.031 10.696 1.00 98.06 260 LEU A CA 1
ATOM 2161 C C . LEU A 1 260 ? -12.443 -3.949 12.142 1.00 98.06 260 LEU A C 1
ATOM 2163 O O . LEU A 1 260 ? -11.640 -3.068 12.443 1.00 98.06 260 LEU A O 1
ATOM 2167 N N . ARG A 1 261 ? -12.871 -4.872 13.013 1.00 98.38 261 ARG A N 1
ATOM 2168 C CA . ARG A 1 261 ? -12.358 -4.952 14.391 1.00 98.38 261 ARG A CA 1
ATOM 2169 C C . ARG A 1 261 ? -10.855 -5.233 14.383 1.00 98.38 261 ARG A C 1
ATOM 2171 O O . ARG A 1 261 ? -10.078 -4.454 14.930 1.00 98.38 261 ARG A O 1
ATOM 2178 N N . ALA A 1 262 ? -10.420 -6.239 13.620 1.00 97.94 262 ALA A N 1
ATOM 2179 C CA . ALA A 1 262 ? -9.003 -6.557 13.440 1.00 97.94 262 ALA A CA 1
ATOM 2180 C C . ALA A 1 262 ? -8.195 -5.381 12.864 1.00 97.94 262 ALA A C 1
ATOM 2182 O O . ALA A 1 262 ? -7.096 -5.088 13.342 1.00 97.94 262 ALA A O 1
ATOM 2183 N N . ARG A 1 263 ? -8.727 -4.665 11.861 1.00 98.06 263 ARG A N 1
ATOM 2184 C CA . ARG A 1 263 ? -8.081 -3.461 11.318 1.00 98.06 263 ARG A CA 1
ATOM 2185 C C . ARG A 1 263 ? -7.962 -2.366 12.370 1.00 98.06 263 ARG A C 1
ATOM 2187 O O . ARG A 1 263 ? -6.916 -1.724 12.439 1.00 98.06 263 ARG A O 1
ATOM 2194 N N . SER A 1 264 ? -8.990 -2.155 13.185 1.00 98.44 264 SER A N 1
ATOM 2195 C CA . SER A 1 264 ? -8.964 -1.177 14.271 1.00 98.44 264 SER A CA 1
ATOM 2196 C C . SER A 1 264 ? -7.915 -1.514 15.327 1.00 98.44 264 SER A C 1
ATOM 2198 O O . SER A 1 264 ? -7.137 -0.631 15.693 1.00 98.44 264 SER A O 1
ATOM 2200 N N . CYS A 1 265 ? -7.801 -2.780 15.746 1.00 98.31 265 CYS A N 1
ATOM 2201 C CA . CYS A 1 265 ? -6.710 -3.232 16.614 1.00 98.31 265 CYS A CA 1
ATOM 2202 C C . CYS A 1 265 ? -5.337 -2.948 15.979 1.00 98.31 265 CYS A C 1
ATOM 2204 O O . CYS A 1 265 ? -4.464 -2.357 16.616 1.00 98.31 265 CYS A O 1
ATOM 2206 N N . TRP A 1 266 ? -5.164 -3.274 14.695 1.00 97.69 266 TRP A N 1
ATOM 2207 C CA . TRP A 1 266 ? -3.924 -3.001 13.964 1.00 97.69 266 TRP A CA 1
ATOM 2208 C C . TRP A 1 266 ? -3.591 -1.499 13.881 1.00 97.69 266 TRP A C 1
ATOM 2210 O O . TRP A 1 266 ? -2.431 -1.105 14.015 1.00 97.69 266 TRP A O 1
ATOM 2220 N N . VAL A 1 267 ? -4.590 -0.627 13.703 1.00 98.19 267 VAL A N 1
ATOM 2221 C CA . VAL A 1 267 ? -4.381 0.829 13.743 1.00 98.19 267 VAL A CA 1
ATOM 2222 C C . VAL A 1 267 ? -3.955 1.277 15.142 1.00 98.19 267 VAL A C 1
ATOM 2224 O O . VAL A 1 267 ? -3.021 2.069 15.256 1.00 98.19 267 VAL A O 1
ATOM 2227 N N . LEU A 1 268 ? -4.574 0.756 16.205 1.00 97.06 268 LEU A N 1
ATOM 2228 C CA . LEU A 1 268 ? -4.173 1.076 17.580 1.00 97.06 268 LEU A CA 1
ATOM 2229 C C . LEU A 1 268 ? -2.740 0.642 17.889 1.00 97.06 268 LEU A C 1
ATOM 2231 O O . LEU A 1 268 ? -2.011 1.413 18.506 1.00 97.06 268 LEU A O 1
ATOM 2235 N N . HIS A 1 269 ? -2.308 -0.522 17.396 1.00 95.44 269 HIS A N 1
ATOM 2236 C CA . HIS A 1 269 ? -0.894 -0.902 17.400 1.00 95.44 269 HIS A CA 1
ATOM 2237 C C . HIS A 1 269 ? -0.061 0.172 16.696 1.00 95.44 269 HIS A C 1
ATOM 2239 O O . HIS A 1 269 ? 0.877 0.707 17.278 1.00 95.44 269 HIS A O 1
ATOM 2245 N N . CYS A 1 270 ? -0.383 0.524 15.450 1.00 96.25 270 CYS A N 1
ATOM 2246 C CA . CYS A 1 270 ? 0.416 1.471 14.663 1.00 96.25 270 CYS A CA 1
ATOM 2247 C C . CYS A 1 270 ? 0.571 2.846 15.345 1.00 96.25 270 CYS A C 1
ATOM 2249 O O . CYS A 1 270 ? 1.606 3.503 15.197 1.00 96.25 270 CYS A O 1
ATOM 2251 N N . PHE A 1 271 ? -0.440 3.273 16.106 1.00 96.19 271 PHE A N 1
ATOM 2252 C CA . PHE A 1 271 ? -0.428 4.501 16.899 1.00 96.19 271 PHE A CA 1
ATOM 2253 C C . PHE A 1 271 ? -0.083 4.286 18.379 1.00 96.19 271 PHE A C 1
ATOM 2255 O O . PHE A 1 271 ? -0.151 5.243 19.140 1.00 96.19 271 PHE A O 1
ATOM 2262 N N . SER A 1 272 ? 0.372 3.104 18.802 1.00 93.31 272 SER A N 1
ATOM 2263 C CA . SER A 1 272 ? 0.778 2.850 20.190 1.00 93.31 272 SER A CA 1
ATOM 2264 C C . SER A 1 272 ? 1.879 3.785 20.724 1.00 93.31 272 SER A C 1
ATOM 2266 O O . SER A 1 272 ? 1.894 4.016 21.933 1.00 93.31 272 SER A O 1
ATOM 2268 N N . PRO A 1 273 ? 2.778 4.379 19.897 1.00 92.50 273 PRO A N 1
ATOM 2269 C CA . PRO A 1 273 ? 3.717 5.397 20.373 1.00 92.50 273 PRO A CA 1
ATOM 2270 C C . PRO A 1 273 ? 3.078 6.775 20.627 1.00 92.50 273 PRO A C 1
ATOM 2272 O O . PRO A 1 273 ? 3.766 7.687 21.093 1.00 92.50 273 PRO A O 1
ATOM 2275 N N . LEU A 1 274 ? 1.804 6.977 20.266 1.00 91.12 274 LEU A N 1
ATOM 2276 C CA . LEU A 1 274 ? 1.058 8.192 20.587 1.00 91.12 274 LEU A CA 1
ATOM 2277 C C . LEU A 1 274 ? 0.870 8.277 22.107 1.00 91.12 274 LEU A C 1
ATOM 2279 O O . LEU A 1 274 ? 0.429 7.326 22.751 1.00 91.12 274 LEU A O 1
ATOM 2283 N N . ARG A 1 275 ? 1.186 9.441 22.677 1.00 86.06 275 ARG A N 1
ATOM 2284 C CA . ARG A 1 275 ? 0.840 9.752 24.065 1.00 86.06 275 ARG A CA 1
ATOM 2285 C C . ARG A 1 275 ? -0.584 10.290 24.092 1.00 86.06 275 ARG A C 1
ATOM 2287 O O . ARG A 1 275 ? -0.849 11.300 23.440 1.00 86.06 275 ARG A O 1
ATOM 2294 N N . PHE A 1 276 ? -1.462 9.600 24.808 1.00 85.81 276 PHE A N 1
ATOM 2295 C CA . PHE A 1 276 ? -2.823 10.063 25.055 1.00 85.81 276 PHE A CA 1
ATOM 2296 C C . PHE A 1 276 ? -2.785 11.213 26.063 1.00 85.81 276 PHE A C 1
ATOM 2298 O O . PHE A 1 276 ? -2.024 11.160 27.027 1.00 85.81 276 PHE A O 1
ATOM 2305 N N . HIS A 1 277 ? -3.567 12.263 25.821 1.00 86.06 277 HIS A N 1
ATOM 2306 C CA . HIS A 1 277 ? -3.666 13.398 26.740 1.00 86.06 277 HIS A CA 1
ATOM 2307 C C . HIS A 1 277 ? -4.609 13.092 27.906 1.00 86.06 277 HIS A C 1
ATOM 2309 O O . HIS A 1 277 ? -4.394 13.591 29.008 1.00 86.06 277 HIS A O 1
ATOM 2315 N N . ASP A 1 278 ? -5.643 12.286 27.655 1.00 87.06 278 ASP A N 1
ATOM 2316 C CA . ASP A 1 278 ? -6.627 11.870 28.648 1.00 87.06 278 ASP A CA 1
ATOM 2317 C C . ASP A 1 278 ? -6.484 10.372 28.963 1.00 87.06 278 ASP A C 1
ATOM 2319 O O . ASP A 1 278 ? -6.690 9.500 28.110 1.00 87.06 278 ASP A O 1
ATOM 2323 N N . ASP A 1 279 ? -6.168 10.067 30.222 1.00 87.75 279 ASP A N 1
ATOM 2324 C CA . ASP A 1 279 ? -6.069 8.700 30.735 1.00 87.75 279 ASP A CA 1
ATOM 2325 C C . ASP A 1 279 ? -7.371 7.909 30.550 1.00 87.75 279 ASP A C 1
ATOM 2327 O O . ASP A 1 279 ? -7.336 6.684 30.417 1.00 87.75 279 ASP A O 1
ATOM 2331 N N . LEU A 1 280 ? -8.531 8.574 30.528 1.00 91.94 280 LEU A N 1
ATOM 2332 C CA . LEU A 1 280 ? -9.815 7.927 30.261 1.00 91.94 280 LEU A CA 1
ATOM 2333 C C . LEU A 1 280 ? -9.889 7.407 28.826 1.00 91.94 280 LEU A C 1
ATOM 2335 O O . LEU A 1 280 ? -10.423 6.320 28.602 1.00 91.94 280 LEU A O 1
ATOM 2339 N N . VAL A 1 281 ? -9.314 8.132 27.864 1.00 92.12 281 VAL A N 1
ATOM 2340 C CA . VAL A 1 281 ? -9.261 7.713 26.458 1.00 92.12 281 VAL A CA 1
ATOM 2341 C C . VAL A 1 281 ? -8.352 6.497 26.308 1.00 92.12 281 VAL A C 1
ATOM 2343 O O . VAL A 1 281 ? -8.735 5.529 25.648 1.00 92.12 281 VAL A O 1
ATOM 2346 N N . LEU A 1 282 ? -7.192 6.499 26.972 1.00 91.19 282 LEU A N 1
ATOM 2347 C CA . LEU A 1 282 ? -6.295 5.342 26.993 1.00 91.19 282 LEU A CA 1
ATOM 2348 C C . LEU A 1 282 ? -6.962 4.124 27.647 1.00 91.19 282 LEU A C 1
ATOM 2350 O O . LEU A 1 282 ? -6.917 3.028 27.090 1.00 91.19 282 LEU A O 1
ATOM 2354 N N . ARG A 1 283 ? -7.615 4.302 28.803 1.00 92.19 283 ARG A N 1
ATOM 2355 C CA . ARG A 1 283 ? -8.355 3.224 29.481 1.00 92.19 283 ARG A CA 1
ATOM 2356 C C . ARG A 1 283 ? -9.454 2.655 28.595 1.00 92.19 283 ARG A C 1
ATOM 2358 O O . ARG A 1 283 ? -9.585 1.439 28.522 1.00 92.19 283 ARG A O 1
ATOM 2365 N N . ASN A 1 284 ? -10.201 3.513 27.903 1.00 94.88 284 ASN A N 1
ATOM 2366 C CA . ASN A 1 284 ? -11.231 3.081 26.965 1.00 94.88 284 ASN A CA 1
ATOM 2367 C C . ASN A 1 284 ? -10.628 2.269 25.806 1.00 94.88 284 ASN A C 1
ATOM 2369 O O . ASN A 1 284 ? -11.115 1.186 25.503 1.00 94.88 284 ASN A O 1
ATOM 2373 N N . ALA A 1 285 ? -9.524 2.734 25.209 1.00 94.62 285 ALA A N 1
ATOM 2374 C CA . ALA A 1 285 ? -8.827 1.994 24.156 1.00 94.62 285 ALA A CA 1
ATOM 2375 C C . ALA A 1 285 ? -8.380 0.601 24.630 1.00 94.62 285 ALA A C 1
ATOM 2377 O O . ALA A 1 285 ? -8.592 -0.389 23.933 1.00 94.62 285 ALA A O 1
ATOM 2378 N N . VAL A 1 286 ? -7.789 0.519 25.827 1.00 94.62 286 VAL A N 1
ATOM 2379 C CA . VAL A 1 286 ? -7.345 -0.746 26.429 1.00 94.62 286 VAL A CA 1
ATOM 2380 C C . VAL A 1 286 ? -8.526 -1.672 26.709 1.00 94.62 286 VAL A C 1
ATOM 2382 O O . VAL A 1 286 ? -8.430 -2.861 26.420 1.00 94.62 286 VAL A O 1
ATOM 2385 N N . GLU A 1 287 ? -9.637 -1.153 27.235 1.00 95.81 287 GLU A N 1
ATOM 2386 C CA . GLU A 1 287 ? -10.827 -1.955 27.527 1.00 95.81 287 GLU A CA 1
ATOM 2387 C C . GLU A 1 287 ? -11.450 -2.531 26.250 1.00 95.81 287 GLU A C 1
ATOM 2389 O O . GLU A 1 287 ? -11.731 -3.727 26.203 1.00 95.81 287 GLU A O 1
ATOM 2394 N N . LEU A 1 288 ? -11.575 -1.716 25.198 1.00 96.81 288 LEU A N 1
ATOM 2395 C CA . LEU A 1 288 ? -12.093 -2.147 23.896 1.00 96.81 288 LEU A CA 1
ATOM 2396 C C . LEU A 1 288 ? -11.216 -3.241 23.270 1.00 96.81 288 LEU A C 1
ATOM 2398 O O . LEU A 1 288 ? -11.719 -4.280 22.857 1.00 96.81 288 LEU A O 1
ATOM 2402 N N . VAL A 1 289 ? -9.892 -3.060 23.262 1.00 96.94 289 VAL A N 1
ATOM 2403 C CA . VAL A 1 289 ? -8.965 -4.076 22.732 1.00 96.94 289 VAL A CA 1
ATOM 2404 C C . VAL A 1 289 ? -8.966 -5.344 23.593 1.00 96.94 289 VAL A C 1
ATOM 2406 O O . VAL A 1 289 ? -8.872 -6.454 23.074 1.00 96.94 289 VAL A O 1
ATOM 2409 N N . LYS A 1 290 ? -9.083 -5.208 24.918 1.00 97.12 290 LYS A N 1
ATOM 2410 C CA . LYS A 1 290 ? -9.189 -6.352 25.832 1.00 97.12 290 LYS A CA 1
ATOM 2411 C C . LYS A 1 290 ? -10.467 -7.153 25.566 1.00 97.12 290 LYS A C 1
ATOM 2413 O O . LYS A 1 290 ? -10.409 -8.380 25.581 1.00 97.12 290 LYS A O 1
ATOM 2418 N N . GLN A 1 291 ? -11.589 -6.483 25.306 1.00 96.88 291 GLN A N 1
ATOM 2419 C CA . GLN A 1 291 ? -12.844 -7.129 24.923 1.00 96.88 291 GLN A CA 1
ATOM 2420 C C . GLN A 1 291 ? -12.671 -7.935 23.626 1.00 96.88 291 GLN A C 1
ATOM 2422 O O . GLN A 1 291 ? -12.987 -9.122 23.611 1.00 96.88 291 GLN A O 1
ATOM 2427 N N . ASP A 1 292 ? -12.071 -7.349 22.586 1.00 96.81 292 ASP A N 1
ATOM 2428 C CA . ASP A 1 292 ? -11.785 -8.047 21.321 1.00 96.81 292 ASP A CA 1
ATOM 2429 C C . ASP A 1 292 ? -10.852 -9.259 21.506 1.00 96.81 292 ASP A C 1
ATOM 2431 O O . ASP A 1 292 ? -10.990 -10.287 20.842 1.00 96.81 292 ASP A O 1
ATOM 2435 N N . LEU A 1 293 ? -9.908 -9.189 22.447 1.00 97.44 293 LEU A N 1
ATOM 2436 C CA . LEU A 1 293 ? -9.025 -10.311 22.761 1.00 97.44 293 LEU A CA 1
ATOM 2437 C C . LEU A 1 293 ? -9.762 -11.471 23.455 1.00 97.44 293 LEU A C 1
ATOM 2439 O O . LEU A 1 293 ? -9.516 -12.641 23.144 1.00 97.44 293 LEU A O 1
ATOM 2443 N N . ILE A 1 294 ? -10.627 -11.163 24.424 1.00 96.94 294 ILE A N 1
ATOM 2444 C CA . ILE A 1 294 ? -11.260 -12.169 25.289 1.00 96.94 294 ILE A CA 1
ATOM 2445 C C . ILE A 1 294 ? -12.528 -12.731 24.633 1.00 96.94 294 ILE A C 1
ATOM 2447 O O . ILE A 1 294 ? -12.651 -13.953 24.482 1.00 96.94 294 ILE A O 1
ATOM 2451 N N . ASP A 1 295 ? -13.430 -11.849 24.206 1.00 95.81 295 ASP A N 1
ATOM 2452 C CA . ASP A 1 295 ? -14.828 -12.172 23.906 1.00 95.81 295 ASP A CA 1
ATOM 2453 C C . ASP A 1 295 ? -15.108 -12.411 22.417 1.00 95.81 295 ASP A C 1
ATOM 2455 O O . ASP A 1 295 ? -16.115 -13.044 22.082 1.00 95.81 295 ASP A O 1
ATOM 2459 N N . ASP A 1 296 ? -14.236 -11.946 21.514 1.00 96.81 296 ASP A N 1
ATOM 2460 C CA . ASP A 1 296 ? -14.425 -12.159 20.076 1.00 96.81 296 ASP A CA 1
ATOM 2461 C C . ASP A 1 296 ? -14.435 -13.665 19.738 1.00 96.81 296 ASP A C 1
ATOM 2463 O O . ASP A 1 296 ? -13.943 -14.517 20.483 1.00 96.81 296 ASP A O 1
ATOM 2467 N N . LYS A 1 297 ? -15.029 -14.037 18.611 1.00 95.56 297 LYS A N 1
ATOM 2468 C CA . LYS A 1 297 ? -15.079 -15.426 18.132 1.00 95.56 297 LYS A CA 1
ATOM 2469 C C . LYS A 1 297 ? -14.113 -15.663 16.975 1.00 95.56 297 LYS A C 1
ATOM 2471 O O . LYS A 1 297 ? -13.745 -16.805 16.716 1.00 95.56 297 LYS A O 1
ATOM 2476 N N . GLU A 1 298 ? -13.694 -14.600 16.303 1.00 96.50 298 GLU A N 1
ATOM 2477 C CA . GLU A 1 298 ? -12.878 -14.625 15.102 1.00 96.50 298 GLU A CA 1
ATOM 2478 C C . GLU A 1 298 ? -11.398 -14.539 15.488 1.00 96.50 298 GLU A C 1
ATOM 2480 O O . GLU A 1 298 ? -10.909 -13.540 16.018 1.00 96.50 298 GLU A O 1
ATOM 2485 N N . MET A 1 299 ? -10.656 -15.617 15.221 1.00 95.81 299 MET A N 1
ATOM 2486 C CA . MET A 1 299 ? -9.246 -15.728 15.603 1.00 95.81 299 MET A CA 1
ATOM 2487 C C . MET A 1 299 ? -8.362 -14.572 15.093 1.00 95.81 299 MET A C 1
ATOM 2489 O O . MET A 1 299 ? -7.518 -14.113 15.868 1.00 95.81 299 MET A O 1
ATOM 2493 N N . PRO A 1 300 ? -8.521 -14.054 13.855 1.00 96.44 300 PRO A N 1
ATOM 2494 C CA . PRO A 1 300 ? -7.672 -12.962 13.387 1.00 96.44 300 PRO A CA 1
ATOM 2495 C C . PRO A 1 300 ? -7.864 -11.672 14.198 1.00 96.44 300 PRO A C 1
ATOM 2497 O O . PRO A 1 300 ? -6.895 -10.940 14.397 1.00 96.44 300 PRO A O 1
ATOM 2500 N N . VAL A 1 301 ? -9.070 -11.425 14.731 1.00 98.00 301 VAL A N 1
ATOM 2501 C CA . VAL A 1 301 ? -9.333 -10.295 15.637 1.00 98.00 301 VAL A CA 1
ATOM 2502 C C . VAL A 1 301 ? -8.558 -10.474 16.936 1.00 98.00 301 VAL A C 1
ATOM 2504 O O . VAL A 1 301 ? -7.825 -9.572 17.332 1.00 98.00 301 VAL A O 1
ATOM 2507 N N . LYS A 1 302 ? -8.622 -11.663 17.551 1.00 98.12 302 LYS A N 1
ATOM 2508 C CA . LYS A 1 302 ? -7.881 -11.954 18.790 1.00 98.12 302 LYS A CA 1
ATOM 2509 C C . LYS A 1 302 ? -6.379 -11.768 18.641 1.00 98.12 302 LYS A C 1
ATOM 2511 O O . LYS A 1 302 ? -5.737 -11.245 19.548 1.00 98.12 302 LYS A O 1
ATOM 2516 N N . VAL A 1 303 ? -5.809 -12.197 17.513 1.00 96.75 303 VAL A N 1
ATOM 2517 C CA . VAL A 1 303 ? -4.373 -12.032 17.250 1.00 96.75 303 VAL A CA 1
ATOM 2518 C C . VAL A 1 303 ? -4.005 -10.552 17.165 1.00 96.75 303 VAL A C 1
ATOM 2520 O O . VAL A 1 303 ? -3.080 -10.123 17.851 1.00 96.75 303 VAL A O 1
ATOM 2523 N N . GLU A 1 304 ? -4.739 -9.754 16.388 1.00 97.00 304 GLU A N 1
ATOM 2524 C CA . GLU A 1 304 ? -4.472 -8.314 16.291 1.00 97.00 304 GLU A CA 1
ATOM 2525 C C . GLU A 1 304 ? -4.698 -7.592 17.623 1.00 97.00 304 GLU A C 1
ATOM 2527 O O . GLU A 1 304 ? -3.889 -6.748 18.012 1.00 97.00 304 GLU A O 1
ATOM 2532 N N . ALA A 1 305 ? -5.746 -7.959 18.363 1.00 97.88 305 ALA A N 1
ATOM 2533 C CA . ALA A 1 305 ? -6.037 -7.416 19.682 1.00 97.88 305 ALA A CA 1
ATOM 2534 C C . ALA A 1 305 ? -4.915 -7.724 20.686 1.00 97.88 305 ALA A C 1
ATOM 2536 O O . ALA A 1 305 ? -4.487 -6.838 21.424 1.00 97.88 305 ALA A O 1
ATOM 2537 N N . ALA A 1 306 ? -4.367 -8.944 20.676 1.00 97.12 306 ALA A N 1
ATOM 2538 C CA . ALA A 1 306 ? -3.237 -9.315 21.527 1.00 97.12 306 ALA A CA 1
ATOM 2539 C C . ALA A 1 306 ? -2.000 -8.444 21.253 1.00 97.12 306 ALA A C 1
ATOM 2541 O O . ALA A 1 306 ? -1.368 -7.948 22.188 1.00 97.12 306 ALA A O 1
ATOM 2542 N N . ILE A 1 307 ? -1.670 -8.227 19.975 1.00 95.50 307 ILE A N 1
ATOM 2543 C CA . ILE A 1 307 ? -0.513 -7.414 19.577 1.00 95.50 307 ILE A CA 1
ATOM 2544 C C . ILE A 1 307 ? -0.751 -5.936 19.928 1.00 95.50 307 ILE A C 1
ATOM 2546 O O . ILE A 1 307 ? 0.138 -5.266 20.465 1.00 95.50 307 ILE A O 1
ATOM 2550 N N . ALA A 1 308 ? -1.952 -5.418 19.666 1.00 96.56 308 ALA A N 1
ATOM 2551 C CA . ALA A 1 308 ? -2.331 -4.055 20.024 1.00 96.56 308 ALA A CA 1
ATOM 2552 C C . ALA A 1 308 ? -2.251 -3.828 21.540 1.00 96.56 308 ALA A C 1
ATOM 2554 O O . ALA A 1 308 ? -1.651 -2.854 21.985 1.00 96.56 308 ALA A O 1
ATOM 2555 N N . LEU A 1 309 ? -2.768 -4.758 22.346 1.00 95.25 309 LEU A N 1
ATOM 2556 C CA . LEU A 1 309 ? -2.718 -4.661 23.803 1.00 95.25 309 LEU A CA 1
ATOM 2557 C C . LEU A 1 309 ? -1.276 -4.691 24.322 1.00 95.25 309 LEU A C 1
ATOM 2559 O O . LEU A 1 309 ? -0.898 -3.843 25.128 1.00 95.25 309 LEU A O 1
ATOM 2563 N N . GLN A 1 310 ? -0.454 -5.621 23.824 1.00 94.12 310 GLN A N 1
ATOM 2564 C CA . GLN A 1 310 ? 0.962 -5.707 24.189 1.00 94.12 310 GLN A CA 1
ATOM 2565 C C . GLN A 1 310 ? 1.687 -4.384 23.908 1.00 94.12 310 GLN A C 1
ATOM 2567 O O . GLN A 1 310 ? 2.384 -3.852 24.773 1.00 94.12 310 GLN A O 1
ATOM 2572 N N . THR A 1 311 ? 1.509 -3.836 22.705 1.00 91.06 311 THR A N 1
ATOM 2573 C CA . THR A 1 311 ? 2.193 -2.608 22.282 1.00 91.06 311 THR A CA 1
ATOM 2574 C C . THR A 1 311 ? 1.679 -1.368 23.007 1.00 91.06 311 THR A C 1
ATOM 2576 O O . THR A 1 311 ? 2.489 -0.500 23.342 1.00 91.06 311 THR A O 1
ATOM 2579 N N . LEU A 1 312 ? 0.379 -1.277 23.302 1.00 89.12 312 LEU A N 1
ATOM 2580 C CA . LEU A 1 312 ? -0.180 -0.206 24.127 1.00 89.12 312 LEU A CA 1
ATOM 2581 C C . LEU A 1 312 ? 0.424 -0.233 25.535 1.00 89.12 312 LEU A C 1
ATOM 2583 O O . LEU A 1 312 ? 0.915 0.791 25.994 1.00 89.12 312 LEU A O 1
ATOM 2587 N N . VAL A 1 313 ? 0.491 -1.393 26.191 1.00 86.06 313 VAL A N 1
ATOM 2588 C CA . VAL A 1 313 ? 1.078 -1.497 27.539 1.00 86.06 313 VAL A CA 1
ATOM 2589 C C . VAL A 1 313 ? 2.566 -1.119 27.530 1.00 86.06 313 VAL A C 1
ATOM 2591 O O . VAL A 1 313 ? 2.987 -0.248 28.290 1.00 86.06 313 VAL A O 1
ATOM 2594 N N . SER A 1 314 ? 3.364 -1.700 26.628 1.00 85.19 314 SER A N 1
ATOM 2595 C CA . SER A 1 314 ? 4.818 -1.474 26.607 1.00 85.19 314 SER A CA 1
ATOM 2596 C C . SER A 1 314 ? 5.225 -0.033 26.270 1.00 85.19 314 SER A C 1
ATOM 2598 O O . SER A 1 314 ? 6.228 0.460 26.785 1.00 85.19 314 SER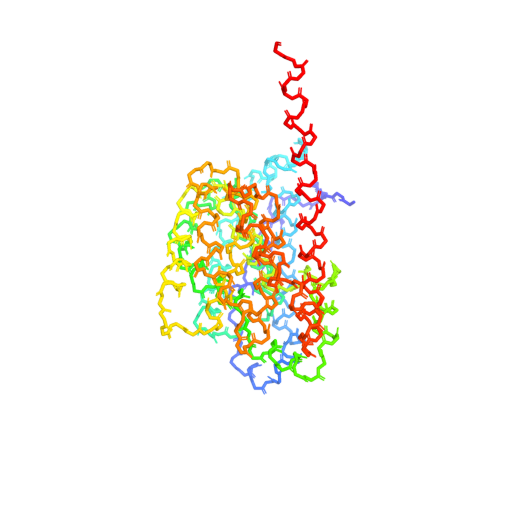 A O 1
ATOM 2600 N N . ASN A 1 315 ? 4.485 0.658 25.395 1.00 83.00 315 ASN A N 1
ATOM 2601 C CA . ASN A 1 315 ? 4.862 2.010 24.967 1.00 83.00 315 ASN A CA 1
ATOM 2602 C C . ASN A 1 315 ? 4.439 3.101 25.957 1.00 83.00 315 ASN A C 1
ATOM 2604 O O . ASN A 1 315 ? 5.107 4.134 26.030 1.00 83.00 315 ASN A O 1
ATOM 2608 N N . GLN A 1 316 ? 3.376 2.879 26.737 1.00 72.69 316 GLN A N 1
ATOM 2609 C CA . GLN A 1 316 ? 2.948 3.848 27.749 1.00 72.69 316 GLN A CA 1
ATOM 2610 C C . GLN A 1 316 ? 3.865 3.811 28.984 1.00 72.69 316 GLN A C 1
ATOM 2612 O O . GLN A 1 316 ? 4.194 4.867 29.524 1.00 72.69 316 GLN A O 1
ATOM 2617 N N . GLU A 1 317 ? 4.408 2.642 29.357 1.00 62.78 317 GLU A N 1
ATOM 2618 C CA . GLU A 1 317 ? 5.436 2.544 30.408 1.00 62.78 317 GLU A CA 1
ATOM 2619 C C . GLU A 1 317 ? 6.706 3.336 30.059 1.00 62.78 317 GLU A C 1
ATOM 2621 O O . GLU A 1 317 ? 7.223 4.078 30.890 1.00 62.78 317 GLU A O 1
ATOM 2626 N N . GLN A 1 318 ? 7.190 3.264 28.814 1.00 55.25 318 GLN A N 1
ATOM 2627 C CA . GLN A 1 318 ? 8.375 4.017 28.370 1.00 55.25 318 GLN A CA 1
ATOM 2628 C C . GLN A 1 318 ? 8.174 5.545 28.368 1.00 55.25 318 GLN A C 1
ATOM 2630 O O . GLN A 1 318 ? 9.150 6.300 28.412 1.00 55.25 318 GLN A O 1
ATOM 2635 N N . GLY A 1 319 ? 6.924 6.016 28.317 1.00 51.41 319 GLY A N 1
ATOM 2636 C CA . GLY A 1 319 ? 6.581 7.432 28.428 1.00 51.41 319 GLY A CA 1
ATOM 2637 C C . GLY A 1 319 ? 6.873 8.002 29.816 1.00 51.41 319 GLY A C 1
ATOM 2638 O O . GLY A 1 319 ? 7.454 9.084 29.903 1.00 51.41 319 GLY A O 1
ATOM 2639 N N . LEU A 1 320 ? 6.552 7.236 30.864 1.00 45.88 320 LEU A N 1
ATOM 2640 C CA . LEU A 1 320 ? 6.746 7.610 32.268 1.00 45.88 320 LEU A CA 1
ATOM 2641 C C . LEU A 1 320 ? 8.229 7.816 32.610 1.00 45.88 320 LEU A C 1
ATOM 2643 O O . LEU A 1 320 ? 8.572 8.794 33.262 1.00 45.88 320 LEU A O 1
ATOM 2647 N N . TRP A 1 321 ? 9.129 6.962 32.112 1.00 42.56 321 TRP A N 1
ATOM 2648 C CA . TRP A 1 321 ? 10.568 7.075 32.402 1.00 42.56 321 TRP A CA 1
ATOM 2649 C C . TRP A 1 321 ? 11.245 8.256 31.691 1.00 42.56 321 TRP A C 1
ATOM 2651 O O . TRP A 1 321 ? 12.117 8.899 32.266 1.00 42.56 321 TRP A O 1
ATOM 2661 N N . ARG A 1 322 ? 10.813 8.604 30.470 1.00 43.34 322 ARG A N 1
ATOM 2662 C CA . ARG A 1 322 ? 11.371 9.762 29.743 1.00 43.34 322 ARG A CA 1
ATOM 2663 C C . ARG A 1 322 ? 10.996 11.101 30.367 1.00 43.34 322 ARG A C 1
ATOM 2665 O O . ARG A 1 322 ? 11.781 12.037 30.276 1.00 43.34 322 ARG A O 1
ATOM 2672 N N . ASP A 1 323 ? 9.818 11.201 30.974 1.00 43.56 323 ASP A N 1
ATOM 2673 C CA . ASP A 1 323 ? 9.389 12.443 31.621 1.00 43.56 323 ASP A CA 1
ATOM 2674 C C . ASP A 1 323 ? 10.054 12.615 33.002 1.00 43.56 323 ASP A C 1
ATOM 2676 O O . ASP A 1 323 ? 10.295 13.744 33.422 1.00 43.56 323 ASP A O 1
ATOM 2680 N N . VAL A 1 324 ? 10.462 11.521 33.659 1.00 45.25 324 VAL A N 1
ATOM 2681 C CA . VAL A 1 324 ? 11.294 11.563 34.879 1.00 45.25 324 VAL A CA 1
ATOM 2682 C C . VAL A 1 324 ? 12.717 12.045 34.567 1.00 45.25 324 VAL A C 1
ATOM 2684 O O . VAL A 1 324 ? 13.237 12.904 35.280 1.00 45.25 324 VAL A O 1
ATOM 2687 N N . ASP A 1 325 ? 13.315 11.587 33.462 1.00 38.78 325 ASP A N 1
ATOM 2688 C CA . ASP A 1 325 ? 14.675 11.990 33.076 1.00 38.78 325 ASP A CA 1
ATOM 2689 C C . ASP A 1 325 ? 14.776 13.484 32.704 1.00 38.78 325 ASP A C 1
ATOM 2691 O O . ASP A 1 325 ? 15.794 14.125 32.974 1.00 38.78 325 ASP A O 1
ATOM 2695 N N . VAL A 1 326 ? 13.717 14.080 32.142 1.00 43.34 326 VAL A N 1
ATOM 2696 C CA . VAL A 1 326 ? 13.690 15.517 31.795 1.00 43.34 326 VAL A CA 1
ATOM 2697 C C . VAL A 1 326 ? 13.532 16.407 33.035 1.00 43.34 326 VAL A C 1
ATOM 2699 O O . VAL A 1 326 ? 14.050 17.521 33.049 1.00 43.34 326 VAL A O 1
ATOM 2702 N N . VAL A 1 327 ? 12.879 15.922 34.096 1.00 42.94 327 VAL A N 1
ATOM 2703 C CA . VAL A 1 327 ? 12.719 16.665 35.362 1.00 42.94 327 VAL A CA 1
ATOM 2704 C C . VAL A 1 327 ? 13.973 16.568 36.245 1.00 42.94 327 VAL A C 1
ATOM 2706 O O . VAL A 1 327 ? 14.210 17.436 37.079 1.00 42.94 327 VAL A O 1
ATOM 2709 N N . SER A 1 328 ? 14.833 15.568 36.036 1.00 39.31 328 SER A N 1
ATOM 2710 C CA . SER A 1 328 ? 16.099 15.426 36.775 1.00 39.31 328 SER A CA 1
ATOM 2711 C C . SER A 1 328 ? 17.280 16.261 36.245 1.00 39.31 328 SER A C 1
ATOM 2713 O O . SER A 1 328 ? 18.370 16.185 36.813 1.00 39.31 328 SER A O 1
ATOM 2715 N N . VAL A 1 329 ? 17.092 17.062 35.186 1.00 42.38 329 VAL A N 1
ATOM 2716 C CA . VAL A 1 329 ? 18.147 17.915 34.589 1.00 42.38 329 VAL A CA 1
ATOM 2717 C C . VAL A 1 329 ? 17.687 19.375 34.428 1.00 42.38 329 VAL A C 1
ATOM 2719 O O . VAL A 1 329 ? 17.982 20.026 33.425 1.00 42.38 329 VAL A O 1
ATOM 2722 N N . SER A 1 330 ? 16.961 19.904 35.416 1.00 34.47 330 SER A N 1
ATOM 2723 C CA . SER A 1 330 ? 16.652 21.340 35.526 1.00 34.47 330 SER A CA 1
ATOM 2724 C C . SER A 1 330 ? 17.198 21.941 36.807 1.00 34.47 330 SER A C 1
ATOM 2726 O O . SER A 1 330 ? 16.871 21.369 37.874 1.00 34.47 330 SER A O 1
#

Secondary structure (DSSP,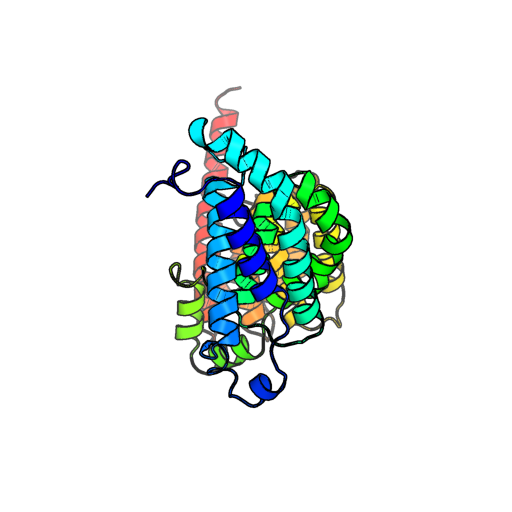 8-state):
----TTTS-HHHHHHHHHHHHHHHHSPPPGGGGGS-TTTGGGSHHHHHHHHHHHHHHHHHHHTS-GGGS-GGGHHHHHHHIIIIIHHHHHHHHHHHHHHHTT----HHHHHHHHHHHHHHTT-HHHHHHHHHHHHHIIIIIIHHHHS--HHHHHHHHH-HHHHHHHHH-TTTTTT-HHHHHHHHHHHHHHH-TTHHHHHHHHHHHHHH-TTS-HHHHHHHHHHHHHTHHHHHHSHHHHHHHHHHIIIIITGGGG-SSHHHHHHHHHHHHHTTTSPPS-HHHHHHHHHHHHHHHHT-S-HHHHHHHHHHHHHHHHHHHHHHHHHHHHHTT-